Protein AF-W5WAX1-F1 (afdb_monomer)

Nearest PDB structures (foldseek):
  8s55-assembly1_W  TM=4.315E-01  e=1.809E-01  Homo sapiens
  5gpy-assembly1_A  TM=3.028E-01  e=6.903E-02  Homo sapiens
  7o75-assembly1_W  TM=3.093E-01  e=4.643E-02  Saccharomyces cerevisiae S288C
  7o4l-assembly1_W  TM=3.059E-01  e=9.697E-02  Saccharomyces cerevisiae S288C
  7nw0-assembly1_W  TM=2.934E-01  e=2.541E-01  Homo sapiens

Solvent-accessible surface area (backbone atoms only — not comparable to full-atom values): 14280 Å² total; per-residue (Å²): 131,55,71,33,52,50,58,41,71,70,44,55,72,66,49,47,48,50,48,43,26,49,50,54,47,44,52,54,50,52,49,51,55,51,50,49,45,48,40,35,57,84,85,41,77,62,80,76,56,62,87,77,68,47,62,38,66,54,47,63,47,91,83,39,94,68,74,81,28,68,35,44,49,48,30,45,75,69,69,67,65,52,97,62,54,66,59,49,53,48,57,37,34,78,69,53,26,32,48,77,45,83,47,77,44,74,32,73,96,70,38,82,32,52,26,38,32,36,29,72,31,76,58,25,51,47,18,38,29,72,84,50,65,72,84,66,80,61,60,93,89,58,62,51,70,71,59,42,46,55,52,25,50,26,60,55,32,52,93,77,26,29,47,57,87,75,66,65,48,77,50,65,52,66,60,37,16,70,92,62,61,38,26,33,44,82,44,79,45,82,41,73,56,62,92,66,83,56,50,67,61,23,57,75,69,75,42,83,71,70,96,73,49,78,41,81,43,55,20,36,36,70,30,73,59,26,51,47,52,45,70,78,38,45,71,61,44,46,73,64,43,68,87,58,73,63,72,132

Foldseek 3Di:
DDLLQVLQVPDDPLLLQLLLQLLVLQVVQVVVLVLVCQADCPVDVDSPPSVVRQWFWCDWPPQAPDDPDSSNVSCVVVVNDDPCPVVSLVVCVVSVQKDKDWDWDAGPPRDIIITIIMGGDPSSNSNNCVVVPPQDDAPPPDDDPVLVLLLQVQQVVPPVAAFPVPSGHDRSCCPCPPVHNNQKDKDKDWDWDDPPPCVVVCVVVVHDDPPTDIDITIGIHTDPSNVVSCVVCVVVCCVRPVVRDHDD

Sequence (248 aa):
MSKAERDWNGLNLRQQVYLRAIYRAEMVHERRELDRAHTDRRMFPQHRPRDEWAWLVFAMSAQADYHQAMIHNEVKAAGELDQGAGSTLKALADRGLIEVEGGHGRGRRGTVVEQILVKLTTAGRAAARVDNPARVKPPKGLLSEWLWEKLAAIAVAEPDGLDVDKAGGWTWPHHLGPERKGLIEVRTHVEQAPPGHWLWKAIEEGRMPPESVMFKRRRWHLTAAGREHIVQHLNTYRAIFPDVIVSE

Secondary structure (DSSP, 8-state):
--HHHHHHHTS-HHHHHHHHHHHHHHHHHHHHHHHHHHH-TTT--SPPPHHHH--EEEEE-TT--S---HHHHHHHHTT---TTHHHHHHHHHHTTSEEEEEEEEE-GGG-EEEEEEEEE-HHHHHHHTTTSPPPPPPPTTSPPHHHHHHHHHHHHTTTT-EETTTS--SSTHHHHSTTTT--EEEEEEEEEPPTTTTHHHHHHTTPPPPS--EEEEEEEEE-HHHHHHHHHHHHHHHHH-TTS----

Structure (mmCIF, N/CA/C/O backbone):
data_AF-W5WAX1-F1
#
_entry.id   AF-W5WAX1-F1
#
loop_
_atom_site.group_PDB
_atom_site.id
_atom_site.type_symbol
_atom_site.label_atom_id
_atom_site.label_alt_id
_atom_site.label_comp_id
_atom_site.label_asym_id
_atom_site.label_entity_id
_atom_site.label_seq_id
_atom_site.pdbx_PDB_ins_code
_atom_site.Cartn_x
_atom_site.Cartn_y
_atom_site.Cartn_z
_atom_site.occupancy
_atom_site.B_iso_or_equiv
_atom_site.auth_seq_id
_atom_site.auth_comp_id
_atom_site.auth_asym_id
_atom_site.auth_atom_id
_atom_site.pdbx_PDB_model_num
ATOM 1 N N . MET A 1 1 ? -19.806 -16.671 13.185 1.00 77.44 1 MET A N 1
ATOM 2 C CA . MET A 1 1 ? -19.399 -15.257 13.087 1.00 77.44 1 MET A CA 1
ATOM 3 C C . MET A 1 1 ? -18.161 -15.031 13.949 1.00 77.44 1 MET A C 1
ATOM 5 O O . MET A 1 1 ? -18.207 -15.279 15.153 1.00 77.44 1 MET A O 1
ATOM 9 N N . SER A 1 2 ? -17.038 -14.667 13.337 1.00 92.12 2 SER A N 1
ATOM 10 C CA . SER A 1 2 ? -15.755 -14.404 13.996 1.00 92.12 2 SER A CA 1
ATOM 11 C C . SER A 1 2 ? -15.824 -13.168 14.908 1.00 92.12 2 SER A C 1
ATOM 13 O O . SER A 1 2 ? -16.798 -12.414 14.897 1.00 92.12 2 SER A O 1
ATOM 15 N N . LYS A 1 3 ? -14.795 -12.947 15.741 1.00 92.44 3 LYS A N 1
ATOM 16 C CA . LYS A 1 3 ? -14.687 -11.703 16.526 1.00 92.44 3 LYS A CA 1
ATOM 17 C C . LYS A 1 3 ? -14.621 -10.476 15.606 1.00 92.44 3 LYS A C 1
ATOM 19 O O . LYS A 1 3 ? -15.356 -9.531 15.832 1.00 92.44 3 LYS A O 1
ATOM 24 N N . ALA A 1 4 ? -13.821 -10.544 14.543 1.00 92.19 4 ALA A N 1
ATOM 25 C CA . ALA A 1 4 ? -13.680 -9.460 13.573 1.00 92.19 4 ALA A CA 1
ATOM 26 C C . ALA A 1 4 ? -15.007 -9.100 12.886 1.00 92.19 4 ALA A C 1
ATOM 28 O O . ALA A 1 4 ? -15.331 -7.925 12.763 1.00 92.19 4 ALA A O 1
ATOM 29 N N . GLU A 1 5 ? -15.801 -10.102 12.498 1.00 92.62 5 GLU A N 1
ATOM 30 C CA . GLU A 1 5 ? -17.133 -9.887 11.911 1.00 92.62 5 GLU A CA 1
ATOM 31 C C . GLU A 1 5 ? -18.104 -9.254 12.913 1.00 92.62 5 GLU A C 1
ATOM 33 O O . GLU A 1 5 ? -18.876 -8.379 12.542 1.00 92.62 5 GLU A O 1
ATOM 38 N N . ARG A 1 6 ? -18.053 -9.653 14.193 1.00 95.38 6 ARG A N 1
ATOM 39 C CA . ARG A 1 6 ? -18.839 -9.006 15.259 1.00 95.38 6 ARG A CA 1
ATOM 40 C C . ARG A 1 6 ? -18.428 -7.555 15.472 1.00 95.38 6 ARG A C 1
ATOM 42 O O . ARG A 1 6 ? -19.301 -6.696 15.541 1.00 95.38 6 ARG A O 1
ATOM 49 N N . ASP A 1 7 ? -17.125 -7.301 15.554 1.00 95.38 7 ASP A N 1
ATOM 50 C CA . ASP A 1 7 ? -16.581 -5.961 15.750 1.00 95.38 7 ASP A CA 1
ATOM 51 C C . ASP A 1 7 ? -16.976 -5.048 14.581 1.00 95.38 7 ASP A C 1
ATOM 53 O O . ASP A 1 7 ? -17.444 -3.944 14.830 1.00 95.38 7 ASP A O 1
ATOM 57 N N . TRP A 1 8 ? -16.880 -5.522 13.331 1.00 95.81 8 TRP A N 1
ATOM 58 C CA . TRP A 1 8 ? -17.288 -4.781 12.129 1.00 95.81 8 TRP A CA 1
ATOM 59 C C . TRP A 1 8 ? -18.802 -4.541 12.049 1.00 95.81 8 TRP A C 1
ATOM 61 O O . TRP A 1 8 ? -19.245 -3.405 11.874 1.00 95.81 8 TRP A O 1
ATOM 71 N N . ASN A 1 9 ? -19.610 -5.591 12.225 1.00 94.62 9 ASN A N 1
ATOM 72 C CA . ASN A 1 9 ? -21.071 -5.497 12.138 1.00 94.62 9 ASN A CA 1
ATOM 73 C C . ASN A 1 9 ? -21.680 -4.674 13.288 1.00 94.62 9 ASN A C 1
ATOM 75 O O . ASN A 1 9 ? -22.798 -4.183 13.162 1.00 94.62 9 ASN A O 1
ATOM 79 N N . GLY A 1 10 ? -20.959 -4.514 14.404 1.00 94.75 10 GLY A N 1
ATOM 80 C CA . GLY A 1 10 ? -21.348 -3.660 15.529 1.00 94.75 10 GLY A CA 1
ATOM 81 C C . GLY A 1 10 ? -21.031 -2.169 15.345 1.00 94.75 10 GLY A C 1
ATOM 82 O O . GLY A 1 10 ? -21.337 -1.370 16.237 1.00 94.75 10 GLY A O 1
ATOM 83 N N . LEU A 1 11 ? -20.397 -1.783 14.233 1.00 96.12 11 LEU A N 1
ATOM 84 C CA . LEU A 1 11 ? -20.142 -0.388 13.877 1.00 96.12 11 LEU A CA 1
ATOM 85 C C . LEU A 1 11 ? -21.318 0.197 13.097 1.00 96.12 11 LEU A C 1
ATOM 87 O O . LEU A 1 11 ? -21.888 -0.461 12.230 1.00 96.12 11 LEU A O 1
ATOM 91 N N . ASN A 1 12 ? -21.634 1.467 13.352 1.00 94.06 12 ASN A N 1
ATOM 92 C CA . ASN A 1 12 ? -22.519 2.214 12.457 1.00 94.06 12 ASN A CA 1
ATOM 93 C C . ASN A 1 12 ? -21.790 2.597 11.153 1.00 94.06 12 ASN A C 1
ATOM 95 O O . ASN A 1 12 ? -20.563 2.515 11.070 1.00 94.06 12 ASN A O 1
ATOM 99 N N . LEU A 1 13 ? -22.538 3.056 10.144 1.00 91.06 13 LEU A N 1
ATOM 100 C CA . LEU A 1 13 ? -21.984 3.399 8.828 1.00 91.06 13 LEU A CA 1
ATOM 101 C C . LEU A 1 13 ? -20.809 4.387 8.923 1.00 91.06 13 LEU A C 1
ATOM 103 O O . LEU A 1 13 ? -19.756 4.164 8.330 1.00 91.06 13 LEU A O 1
ATOM 107 N N . ARG A 1 14 ? -20.952 5.435 9.738 1.00 90.75 14 ARG A N 1
ATOM 108 C CA . ARG A 1 14 ? -19.911 6.449 9.943 1.00 90.75 14 ARG A CA 1
ATOM 109 C C . ARG A 1 14 ? -18.627 5.857 10.534 1.00 90.75 14 ARG A C 1
ATOM 111 O O . ARG A 1 14 ? -17.531 6.131 10.054 1.00 90.75 14 ARG A O 1
ATOM 118 N N . GLN A 1 15 ? -18.747 5.003 11.545 1.00 94.06 15 GLN A N 1
ATOM 119 C CA . GLN A 1 15 ? -17.620 4.290 12.153 1.00 94.06 15 GLN A CA 1
ATOM 120 C C . GLN A 1 15 ? -16.944 3.335 11.160 1.00 94.06 15 GLN A C 1
ATOM 122 O O . GLN A 1 15 ? -15.715 3.272 11.130 1.00 94.06 15 GLN A O 1
ATOM 127 N N . GLN A 1 16 ? -17.722 2.638 10.325 1.00 94.31 16 GLN A N 1
ATOM 128 C CA . GLN A 1 16 ? -17.195 1.785 9.255 1.00 94.31 16 GLN A CA 1
ATOM 129 C C . GLN A 1 16 ? -16.405 2.601 8.226 1.00 94.31 16 GLN A C 1
ATOM 131 O O . GLN A 1 16 ? -15.294 2.211 7.868 1.00 94.31 16 GLN A O 1
ATOM 136 N N . VAL A 1 17 ? -16.929 3.757 7.801 1.00 91.06 17 VAL A N 1
ATOM 137 C CA . VAL A 1 17 ? -16.251 4.680 6.874 1.00 91.06 17 VAL A CA 1
ATOM 138 C C . VAL A 1 17 ? -14.910 5.142 7.444 1.00 91.06 17 VAL A C 1
ATOM 140 O O . VAL A 1 17 ? -13.893 5.049 6.759 1.00 91.06 17 VAL A O 1
ATOM 143 N N . TYR A 1 18 ? -14.874 5.574 8.707 1.00 92.31 18 TYR A N 1
ATOM 144 C CA . TYR A 1 18 ? -13.632 6.012 9.352 1.00 92.31 18 TYR A CA 1
ATOM 145 C C . TYR A 1 18 ? -12.621 4.869 9.479 1.00 92.31 18 TYR A C 1
ATOM 147 O O . TYR A 1 18 ? -11.458 5.034 9.115 1.00 92.31 18 TYR A O 1
ATOM 155 N N . LEU A 1 19 ? -13.050 3.698 9.961 1.00 94.12 19 LEU A N 1
ATOM 156 C CA . LEU A 1 19 ? -12.156 2.553 10.136 1.00 94.12 19 LEU A CA 1
ATOM 157 C C . LEU A 1 19 ? -11.579 2.079 8.791 1.00 94.12 19 LEU A C 1
ATOM 159 O O . LEU A 1 19 ? -10.385 1.786 8.702 1.00 94.12 19 LEU A O 1
ATOM 163 N N . ARG A 1 20 ? -12.402 2.070 7.734 1.00 91.94 20 ARG A N 1
ATOM 164 C CA . ARG A 1 20 ? -11.992 1.772 6.355 1.00 91.94 20 ARG A CA 1
ATOM 165 C C . ARG A 1 20 ? -10.963 2.778 5.842 1.00 91.94 20 ARG A C 1
ATOM 167 O O . ARG A 1 20 ? -9.930 2.360 5.321 1.00 91.94 20 ARG A O 1
ATOM 174 N N . ALA A 1 21 ? -11.216 4.073 6.025 1.00 89.69 21 ALA A N 1
ATOM 175 C CA . ALA A 1 21 ? -10.318 5.133 5.575 1.00 89.69 21 ALA A CA 1
ATOM 176 C C . ALA A 1 21 ? -8.953 5.070 6.279 1.00 89.69 21 ALA A C 1
ATOM 178 O O . ALA A 1 21 ? -7.909 5.171 5.633 1.00 89.69 21 ALA A O 1
ATOM 179 N N . ILE A 1 22 ? -8.939 4.823 7.594 1.00 91.56 22 ILE A N 1
ATOM 180 C CA . ILE A 1 22 ? -7.696 4.630 8.356 1.00 91.56 22 ILE A CA 1
ATOM 181 C C . ILE A 1 22 ? -6.953 3.382 7.858 1.00 91.56 22 ILE A C 1
ATOM 183 O O . ILE A 1 22 ? -5.742 3.436 7.649 1.00 91.56 22 ILE A O 1
ATOM 187 N N . TYR A 1 23 ? -7.657 2.270 7.618 1.00 91.81 23 TYR A N 1
ATOM 188 C CA . TYR A 1 23 ? -7.049 1.037 7.108 1.00 91.81 23 TYR A CA 1
ATOM 189 C C . TYR A 1 23 ? -6.402 1.218 5.741 1.00 91.81 23 TYR A C 1
ATOM 191 O O . TYR A 1 23 ? -5.239 0.858 5.565 1.00 91.81 23 TYR A O 1
ATOM 199 N N . ARG A 1 24 ? -7.107 1.825 4.786 1.00 86.44 24 ARG A N 1
ATOM 200 C CA . ARG A 1 24 ? -6.555 2.117 3.456 1.00 86.44 24 ARG A CA 1
ATOM 201 C C . ARG A 1 24 ? -5.340 3.024 3.546 1.00 86.44 24 ARG A C 1
ATOM 203 O O . ARG A 1 24 ? -4.320 2.748 2.913 1.00 86.44 24 ARG A O 1
ATOM 210 N N . ALA A 1 25 ? -5.415 4.044 4.396 1.00 87.38 25 ALA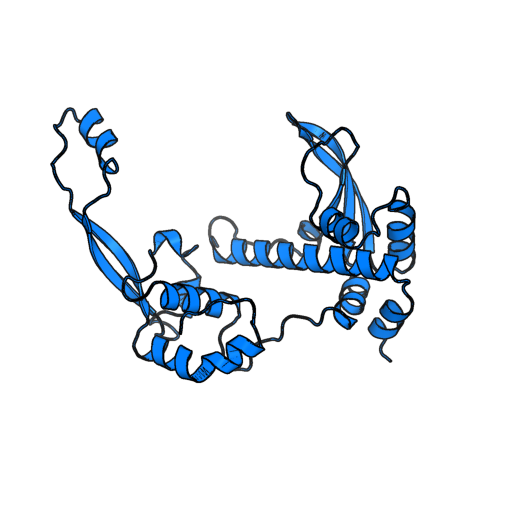 A N 1
ATOM 211 C CA . ALA A 1 25 ? -4.300 4.943 4.601 1.00 87.38 25 ALA A CA 1
ATOM 212 C C . ALA A 1 25 ? -3.064 4.239 5.175 1.00 87.38 25 ALA A C 1
ATOM 214 O O . ALA A 1 25 ? -1.943 4.471 4.713 1.00 87.38 25 ALA A O 1
ATOM 215 N N . GLU A 1 26 ? -3.270 3.325 6.121 1.00 89.19 26 GLU A N 1
ATOM 216 C CA . GLU A 1 26 ? -2.201 2.506 6.681 1.00 89.19 26 GLU A CA 1
ATOM 217 C C . GLU A 1 26 ? -1.586 1.566 5.637 1.00 89.19 26 GLU A C 1
ATOM 219 O O . GLU A 1 26 ? -0.365 1.443 5.593 1.00 89.19 26 GLU A O 1
ATOM 224 N N . MET A 1 27 ? -2.389 0.951 4.763 1.00 84.69 27 MET A N 1
ATOM 225 C CA . MET A 1 27 ? -1.888 0.075 3.691 1.00 84.69 27 MET A CA 1
ATOM 226 C C . MET A 1 27 ? -1.010 0.824 2.682 1.00 84.69 27 MET A C 1
ATOM 228 O O . MET A 1 27 ? 0.014 0.299 2.242 1.00 84.69 27 MET A O 1
ATOM 232 N N . VAL A 1 28 ? -1.346 2.074 2.351 1.00 82.75 28 VAL A N 1
ATOM 233 C CA . VAL A 1 28 ? -0.491 2.926 1.504 1.00 82.75 28 VAL A CA 1
ATOM 234 C C . VAL A 1 28 ? 0.832 3.250 2.203 1.00 82.75 28 VAL A C 1
ATOM 236 O O . VAL A 1 28 ? 1.886 3.229 1.566 1.00 82.75 28 VAL A O 1
ATOM 239 N N . HIS A 1 29 ? 0.805 3.541 3.507 1.00 82.88 29 HIS A N 1
ATOM 240 C CA . HIS A 1 29 ? 2.024 3.759 4.292 1.00 82.88 29 HIS A CA 1
ATOM 241 C C . HIS A 1 29 ? 2.880 2.491 4.383 1.00 82.88 29 HIS A C 1
ATOM 243 O O . HIS A 1 29 ? 4.082 2.560 4.136 1.00 82.88 29 HIS A O 1
ATOM 249 N N . GLU A 1 30 ? 2.266 1.336 4.646 1.00 84.19 30 GLU A N 1
ATOM 250 C CA . GLU A 1 30 ? 2.934 0.032 4.664 1.00 84.19 30 GLU A CA 1
ATOM 251 C C . GLU A 1 30 ? 3.629 -0.239 3.326 1.00 84.19 30 GLU A C 1
ATOM 253 O O . GLU A 1 30 ? 4.806 -0.602 3.303 1.00 84.19 30 GLU A O 1
ATOM 258 N N . ARG A 1 31 ? 2.952 0.034 2.200 1.00 77.06 31 ARG A N 1
ATOM 259 C CA . ARG A 1 31 ? 3.547 -0.111 0.866 1.00 77.06 31 ARG A CA 1
ATOM 260 C C . ARG A 1 31 ? 4.756 0.801 0.669 1.00 77.06 31 ARG A C 1
ATOM 262 O O . ARG A 1 31 ? 5.787 0.329 0.205 1.00 77.06 31 ARG A O 1
ATOM 269 N N . ARG A 1 32 ? 4.671 2.069 1.079 1.00 77.94 32 ARG A N 1
ATOM 270 C CA . ARG A 1 32 ? 5.800 3.013 0.991 1.00 77.94 32 ARG A CA 1
ATOM 271 C C . ARG A 1 32 ? 6.992 2.580 1.840 1.00 77.94 32 ARG A C 1
ATOM 273 O O . ARG A 1 32 ? 8.128 2.738 1.400 1.00 77.94 32 ARG A O 1
ATOM 280 N N . GLU A 1 33 ? 6.762 2.051 3.039 1.00 78.06 33 GLU A N 1
ATOM 281 C CA . GLU A 1 33 ? 7.846 1.550 3.891 1.00 78.06 33 GLU A CA 1
ATOM 282 C C . GLU A 1 33 ? 8.489 0.284 3.301 1.00 78.06 33 GLU A C 1
ATOM 284 O O . GLU A 1 33 ? 9.714 0.154 3.338 1.00 78.06 33 GLU A O 1
ATOM 289 N N . LEU A 1 34 ? 7.701 -0.607 2.685 1.00 74.19 34 LEU A N 1
ATOM 290 C CA . LEU A 1 34 ? 8.231 -1.741 1.917 1.00 74.19 34 LEU A CA 1
ATOM 291 C C . LEU A 1 34 ? 9.055 -1.261 0.713 1.00 74.19 34 LEU A C 1
ATOM 293 O O . LEU A 1 34 ? 10.195 -1.691 0.542 1.00 74.19 34 LEU A O 1
ATOM 297 N N . ASP A 1 35 ? 8.536 -0.320 -0.077 1.00 71.44 35 ASP A N 1
ATOM 298 C CA . ASP A 1 35 ? 9.234 0.231 -1.244 1.00 71.44 35 ASP A CA 1
ATOM 299 C C . ASP A 1 35 ? 10.557 0.914 -0.850 1.00 71.44 35 ASP A C 1
ATOM 301 O O . ASP A 1 35 ? 11.576 0.737 -1.527 1.00 71.44 35 ASP A O 1
ATOM 305 N N . ARG A 1 36 ? 10.584 1.645 0.274 1.00 70.81 36 ARG A N 1
ATOM 306 C CA . ARG A 1 36 ? 11.809 2.246 0.835 1.00 70.81 36 ARG A CA 1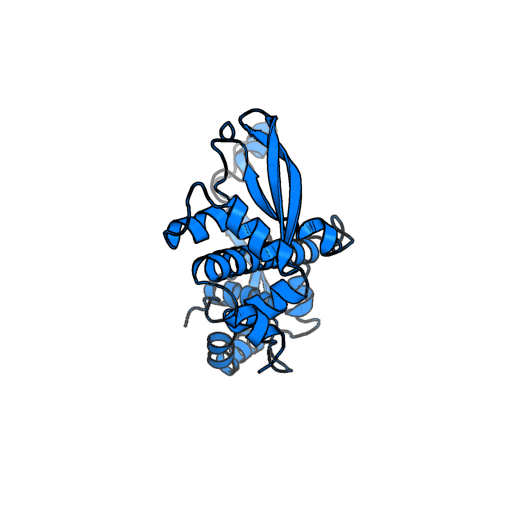
ATOM 307 C C . ARG A 1 36 ? 12.848 1.190 1.187 1.00 70.81 36 ARG A C 1
ATOM 309 O O . ARG A 1 36 ? 13.994 1.303 0.751 1.00 70.81 36 ARG A O 1
ATOM 316 N N . ALA A 1 37 ? 12.441 0.150 1.910 1.00 67.62 37 ALA A N 1
ATOM 317 C CA . ALA A 1 37 ? 13.330 -0.948 2.282 1.00 67.62 37 ALA A CA 1
ATOM 318 C C . ALA A 1 37 ? 13.884 -1.698 1.058 1.00 67.62 37 ALA A C 1
ATOM 320 O O . ALA A 1 37 ? 15.003 -2.214 1.089 1.00 67.62 37 ALA A O 1
ATOM 321 N N . HIS A 1 38 ? 13.126 -1.743 -0.039 1.00 66.38 38 HIS A N 1
ATOM 322 C CA . HIS A 1 38 ? 13.560 -2.361 -1.287 1.00 66.38 38 HIS A CA 1
ATOM 323 C C . HIS A 1 38 ? 14.435 -1.455 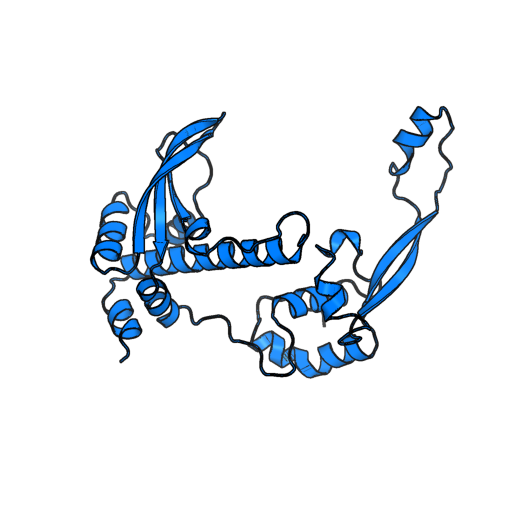-2.168 1.00 66.38 38 HIS A C 1
ATOM 325 O O . HIS A 1 38 ? 15.235 -1.975 -2.950 1.00 66.38 38 HIS A O 1
ATOM 331 N N . THR A 1 39 ? 14.315 -0.130 -2.064 1.00 63.25 39 THR A N 1
ATOM 332 C CA . THR A 1 39 ? 15.033 0.812 -2.941 1.00 63.25 39 THR A CA 1
ATOM 333 C C . THR A 1 39 ? 16.487 1.010 -2.515 1.00 63.25 39 THR A C 1
ATOM 335 O O . THR A 1 39 ? 17.360 1.030 -3.383 1.00 63.25 39 THR A O 1
ATOM 338 N N . ASP A 1 40 ? 16.770 1.091 -1.210 1.00 58.31 40 ASP A N 1
ATOM 339 C CA . ASP A 1 40 ? 18.136 1.295 -0.717 1.00 58.31 40 ASP A CA 1
ATOM 340 C C . ASP A 1 40 ? 18.383 0.627 0.647 1.00 58.31 40 ASP A C 1
ATOM 342 O O . ASP A 1 40 ? 18.253 1.228 1.715 1.00 58.31 40 ASP A O 1
ATOM 346 N N . ARG A 1 41 ? 18.805 -0.642 0.597 1.00 55.81 41 ARG A N 1
ATOM 347 C CA . ARG A 1 41 ? 19.224 -1.419 1.776 1.00 55.81 41 ARG A CA 1
ATOM 348 C C . ARG A 1 41 ? 20.476 -0.868 2.472 1.00 55.81 41 ARG A C 1
ATOM 350 O O . ARG A 1 41 ? 20.747 -1.283 3.596 1.00 55.81 41 ARG A O 1
ATOM 357 N N . ARG A 1 42 ? 21.262 -0.001 1.817 1.00 53.44 42 ARG A N 1
ATOM 358 C CA . ARG A 1 42 ? 22.489 0.587 2.383 1.00 53.44 42 ARG A CA 1
ATOM 359 C C . ARG A 1 42 ? 22.201 1.892 3.129 1.00 53.44 42 ARG A C 1
ATOM 361 O O . ARG A 1 42 ? 22.807 2.095 4.176 1.00 53.44 42 ARG A O 1
ATOM 368 N N . MET A 1 43 ? 21.275 2.732 2.652 1.00 52.59 43 MET A N 1
ATOM 369 C CA . MET A 1 43 ? 20.820 3.929 3.387 1.00 52.59 43 MET A CA 1
ATOM 370 C C . MET A 1 43 ? 19.765 3.630 4.459 1.00 52.59 43 MET A C 1
ATOM 372 O O . MET A 1 43 ? 19.736 4.316 5.479 1.00 52.59 43 MET A O 1
ATOM 376 N N . PHE A 1 44 ? 18.920 2.611 4.268 1.00 54.97 44 PHE A N 1
ATOM 377 C CA . PHE A 1 44 ? 17.844 2.259 5.204 1.00 54.97 44 PHE A CA 1
ATOM 378 C C . PHE A 1 44 ? 17.966 0.793 5.644 1.00 54.97 44 PHE A C 1
ATOM 380 O O . PHE A 1 44 ? 17.176 -0.056 5.226 1.00 54.97 44 PHE A O 1
ATOM 387 N N . PRO A 1 45 ? 18.970 0.460 6.477 1.00 51.19 45 PRO A N 1
ATOM 388 C CA . PRO A 1 45 ? 19.311 -0.926 6.798 1.00 51.19 45 PRO A CA 1
ATOM 389 C C . PRO A 1 45 ? 18.245 -1.670 7.615 1.00 51.19 45 PRO A C 1
ATOM 391 O O . PRO A 1 45 ? 18.353 -2.886 7.774 1.00 51.19 45 PRO A O 1
ATOM 394 N N . GLN A 1 46 ? 17.218 -0.987 8.133 1.00 58.66 46 GLN A N 1
ATOM 395 C CA . GLN A 1 46 ? 16.204 -1.599 8.988 1.00 58.66 46 GLN A CA 1
ATOM 396 C C . GLN A 1 46 ? 14.795 -1.167 8.578 1.00 58.66 46 GLN A C 1
ATOM 398 O O . GLN A 1 46 ? 14.499 0.022 8.462 1.00 58.66 46 GLN A O 1
ATOM 403 N N . HIS A 1 47 ? 13.915 -2.156 8.392 1.00 64.25 47 HIS A N 1
ATOM 404 C CA . HIS A 1 47 ? 12.478 -1.918 8.406 1.00 64.25 47 HIS A CA 1
ATOM 405 C C . HIS A 1 47 ? 12.131 -1.317 9.764 1.00 64.25 47 HIS A C 1
ATOM 407 O O . HIS A 1 47 ? 12.321 -1.980 10.786 1.00 64.25 47 HIS A O 1
ATOM 413 N N . ARG A 1 48 ? 11.627 -0.081 9.782 1.00 72.81 48 ARG A N 1
ATOM 414 C CA . ARG A 1 48 ? 11.107 0.484 11.024 1.00 72.81 48 ARG A CA 1
ATOM 415 C C . ARG A 1 48 ? 9.983 -0.418 11.541 1.00 72.81 48 ARG A C 1
ATOM 417 O O . ARG A 1 48 ? 9.121 -0.817 10.742 1.00 72.81 48 ARG A O 1
ATOM 424 N N . PRO A 1 49 ? 9.983 -0.771 12.838 1.00 80.94 49 PRO A N 1
ATOM 425 C CA . PRO A 1 49 ? 8.864 -1.450 13.463 1.00 80.94 49 PRO A CA 1
ATOM 426 C C . PRO A 1 49 ? 7.553 -0.749 13.126 1.00 80.94 49 PRO A C 1
ATOM 428 O O . PRO A 1 49 ? 7.479 0.477 13.066 1.00 80.94 49 PRO A O 1
ATOM 431 N N . ARG A 1 50 ? 6.504 -1.542 12.910 1.00 83.56 50 ARG A N 1
ATOM 432 C CA . ARG A 1 50 ? 5.178 -1.034 12.550 1.00 83.56 50 ARG A CA 1
ATOM 433 C C . ARG A 1 50 ? 4.703 0.075 13.487 1.00 83.56 50 ARG A C 1
ATOM 435 O O . ARG A 1 50 ? 4.168 1.078 13.025 1.00 83.56 50 ARG A O 1
ATOM 442 N N . ASP A 1 51 ? 4.941 -0.092 14.780 1.00 85.75 51 ASP A N 1
ATOM 443 C CA . ASP A 1 51 ? 4.504 0.857 15.801 1.00 85.75 51 ASP A CA 1
ATOM 444 C C . ASP A 1 51 ? 5.141 2.248 15.665 1.00 85.75 51 ASP A C 1
ATOM 446 O O . ASP A 1 51 ? 4.586 3.212 16.183 1.00 85.75 51 ASP A O 1
ATOM 450 N N . GLU A 1 52 ? 6.238 2.380 14.914 1.00 83.25 52 GLU A N 1
ATOM 451 C CA . GLU A 1 52 ? 6.875 3.669 14.636 1.00 83.25 52 GLU A CA 1
ATOM 452 C C . GLU A 1 52 ? 6.265 4.406 13.434 1.00 83.25 52 GLU A C 1
ATOM 454 O O . GLU A 1 52 ? 6.252 5.635 13.415 1.00 83.25 52 GLU A O 1
ATOM 459 N N . TRP A 1 53 ? 5.772 3.696 12.412 1.00 84.38 53 TRP A N 1
ATOM 460 C CA . TRP A 1 53 ? 5.286 4.318 11.167 1.00 84.38 53 TRP A CA 1
ATOM 461 C C . TRP A 1 53 ? 3.770 4.249 10.966 1.00 84.38 53 TRP A C 1
ATOM 463 O O . TRP A 1 53 ? 3.252 4.933 10.082 1.00 84.38 53 TRP A O 1
ATOM 473 N N . ALA A 1 54 ? 3.054 3.448 11.760 1.00 87.94 54 ALA A N 1
ATOM 474 C CA . ALA A 1 54 ? 1.605 3.268 11.645 1.00 87.94 54 ALA A CA 1
ATOM 475 C C . ALA A 1 54 ? 0.774 4.395 12.281 1.00 87.94 54 ALA A C 1
ATOM 477 O O . ALA A 1 54 ? -0.451 4.368 12.186 1.00 87.94 54 ALA A O 1
ATOM 478 N N . TRP A 1 55 ? 1.413 5.380 12.916 1.00 90.94 55 TRP A N 1
ATOM 479 C CA . TRP A 1 55 ? 0.741 6.600 13.354 1.00 90.94 55 TRP A CA 1
ATOM 480 C C . TRP A 1 55 ? 0.466 7.508 12.155 1.00 90.94 55 TRP A C 1
ATOM 482 O O . TRP A 1 55 ? 1.381 8.018 11.507 1.00 90.94 55 TRP A O 1
ATOM 492 N N . LEU A 1 56 ? -0.815 7.703 11.855 1.00 89.00 56 LEU A N 1
ATOM 493 C CA . LEU A 1 56 ? -1.299 8.485 10.725 1.00 89.00 56 LEU A CA 1
ATOM 494 C C . LEU A 1 56 ? -1.900 9.797 11.214 1.00 89.00 56 LEU A C 1
ATOM 496 O O . LEU A 1 56 ? -2.663 9.818 12.176 1.00 89.00 56 LEU A O 1
ATOM 500 N N . VAL A 1 57 ? -1.607 10.889 10.513 1.00 87.19 57 VAL A N 1
ATOM 501 C CA . VAL A 1 57 ? -2.247 12.181 10.779 1.00 87.19 57 VAL A CA 1
ATOM 502 C C . VAL A 1 57 ? -3.709 12.106 10.347 1.00 87.19 57 VAL A C 1
ATOM 504 O O . VAL A 1 57 ? -4.004 11.866 9.176 1.00 87.19 57 VAL A O 1
ATOM 507 N N . PHE A 1 58 ? -4.621 12.317 11.292 1.00 83.50 58 PHE A N 1
ATOM 508 C CA . PHE A 1 58 ? -6.055 12.406 11.035 1.00 83.50 58 PHE A CA 1
ATOM 509 C C . PHE A 1 58 ? -6.489 13.852 10.773 1.00 83.50 58 PHE A C 1
ATOM 511 O O . PHE A 1 58 ? -7.160 14.129 9.780 1.00 83.50 58 PHE A O 1
ATOM 518 N N . ALA A 1 59 ? -6.090 14.771 11.654 1.00 78.88 59 ALA A N 1
ATOM 519 C CA . ALA A 1 59 ? -6.420 16.191 11.572 1.00 78.88 59 ALA A CA 1
ATOM 520 C C . ALA A 1 59 ? -5.262 17.049 12.091 1.00 78.88 59 ALA A C 1
ATOM 522 O O . ALA A 1 59 ? -4.467 16.592 12.910 1.00 78.88 59 ALA A O 1
ATOM 523 N N . MET A 1 60 ? -5.197 18.297 11.632 1.00 74.88 60 MET A N 1
ATOM 524 C CA . MET A 1 60 ? -4.277 19.333 12.112 1.00 74.88 60 MET A CA 1
ATOM 525 C C . MET A 1 60 ? -5.095 20.572 12.496 1.00 74.88 60 MET A C 1
ATOM 527 O O . MET A 1 60 ? -6.203 20.745 11.980 1.00 74.88 60 MET A O 1
ATOM 531 N N . SER A 1 61 ? -4.589 21.421 13.396 1.00 66.38 61 SER A N 1
ATOM 532 C CA . SER A 1 61 ? -5.299 22.655 13.767 1.00 66.38 61 SER A CA 1
ATOM 533 C C . SER A 1 61 ? -5.570 23.541 12.538 1.00 66.38 61 SER A C 1
ATOM 535 O O . SER A 1 61 ? -4.813 23.539 11.563 1.00 66.38 61 SER A O 1
ATOM 537 N N . ALA A 1 62 ? -6.655 24.322 12.596 1.00 55.81 62 ALA A N 1
ATOM 538 C CA . ALA A 1 62 ? -7.201 25.110 11.485 1.00 55.81 62 ALA A CA 1
ATOM 539 C C . ALA A 1 62 ? -6.234 26.140 10.855 1.00 55.81 62 ALA A C 1
ATOM 541 O O . ALA A 1 62 ? -6.555 26.723 9.826 1.00 55.81 62 ALA A O 1
ATOM 542 N N . GLN A 1 63 ? -5.051 26.371 11.434 1.00 48.16 63 GLN A N 1
ATOM 543 C CA . GLN A 1 63 ? -4.010 27.222 10.843 1.00 48.16 63 GLN A CA 1
ATOM 544 C C . GLN A 1 63 ? -3.131 26.495 9.804 1.00 48.16 63 GLN A C 1
ATOM 546 O O . GLN A 1 63 ? -2.269 27.119 9.179 1.00 48.16 63 GLN A O 1
ATOM 551 N N . ALA A 1 64 ? -3.326 25.189 9.602 1.00 50.09 64 ALA A N 1
ATOM 552 C CA . ALA A 1 64 ? -2.621 24.395 8.605 1.00 50.09 64 ALA A CA 1
ATOM 553 C C . ALA A 1 64 ? -3.490 24.184 7.350 1.00 50.09 64 ALA A C 1
ATOM 555 O O . ALA A 1 64 ? -4.094 23.135 7.163 1.00 50.09 64 ALA A O 1
ATOM 556 N N . ASP A 1 65 ? -3.496 25.161 6.440 1.00 46.34 65 ASP A N 1
ATOM 557 C CA . ASP A 1 65 ? -4.108 25.075 5.095 1.00 46.34 65 ASP A CA 1
ATOM 558 C C . ASP A 1 65 ? -3.469 24.012 4.164 1.00 46.34 65 ASP A C 1
ATOM 560 O O . ASP A 1 65 ? -3.611 24.073 2.943 1.00 46.34 65 ASP A O 1
ATOM 564 N N . TYR A 1 66 ? -2.720 23.036 4.683 1.00 45.19 66 TYR A N 1
ATOM 565 C CA . TYR A 1 66 ? -1.968 22.095 3.859 1.00 45.19 66 TYR A CA 1
ATOM 566 C C . TYR A 1 66 ? -2.080 20.656 4.356 1.00 45.19 66 TYR A C 1
ATOM 568 O O . TYR A 1 66 ? -1.826 20.355 5.516 1.00 45.19 66 TYR A O 1
ATOM 576 N N . HIS A 1 67 ? -2.397 19.784 3.394 1.00 47.72 67 HIS A N 1
ATOM 577 C CA . HIS A 1 67 ? -2.587 18.339 3.501 1.00 47.72 67 HIS A CA 1
ATOM 578 C C . HIS A 1 67 ? -3.866 17.931 4.235 1.00 47.72 67 HIS A C 1
ATOM 580 O O . HIS A 1 67 ? -3.844 17.466 5.370 1.00 47.72 67 HIS A O 1
ATOM 586 N N . GLN A 1 68 ? -4.997 18.001 3.524 1.00 52.66 68 GLN A N 1
ATOM 587 C CA . GLN A 1 68 ? -6.118 17.118 3.843 1.00 52.66 68 GLN A CA 1
ATOM 588 C C . GLN A 1 68 ? -5.578 15.685 3.772 1.00 52.66 68 GLN A C 1
ATOM 590 O O . GLN A 1 68 ? -5.262 15.186 2.688 1.00 52.66 68 GLN A O 1
ATOM 595 N N . ALA A 1 69 ? -5.354 15.078 4.940 1.00 63.97 69 ALA A N 1
ATOM 596 C CA . ALA A 1 69 ? -4.840 13.725 5.047 1.00 63.97 69 ALA A CA 1
ATOM 597 C C . ALA A 1 69 ? -5.731 12.790 4.222 1.00 63.97 69 ALA A C 1
ATOM 599 O O . ALA A 1 69 ? -6.936 13.004 4.115 1.00 63.97 69 ALA A O 1
ATOM 600 N N . MET A 1 70 ? -5.160 11.746 3.628 1.00 69.81 70 MET A N 1
ATOM 601 C CA . MET A 1 70 ? -5.909 10.783 2.809 1.00 69.81 70 MET A CA 1
ATOM 602 C C . MET A 1 70 ? -7.176 10.269 3.518 1.00 69.81 70 MET A C 1
ATOM 604 O O . MET A 1 70 ? -8.227 10.174 2.894 1.00 69.81 70 MET A O 1
ATOM 608 N N . ILE A 1 71 ? -7.104 10.077 4.842 1.00 79.12 71 ILE A N 1
ATOM 609 C CA . ILE A 1 71 ? -8.248 9.728 5.695 1.00 79.12 71 ILE A CA 1
ATOM 610 C C . ILE A 1 71 ? -9.352 10.794 5.617 1.00 79.12 71 ILE A C 1
ATOM 612 O O . ILE A 1 71 ? -10.517 10.471 5.413 1.00 79.12 71 ILE A O 1
ATOM 616 N N . HIS A 1 72 ? -8.991 12.072 5.736 1.00 78.12 72 HIS A N 1
ATOM 617 C CA . HIS A 1 72 ? -9.917 13.199 5.657 1.00 78.12 72 HIS A CA 1
ATOM 618 C C . HIS A 1 72 ? -10.591 13.291 4.281 1.00 78.12 72 HIS A C 1
ATOM 620 O O . HIS A 1 72 ? -11.795 13.523 4.204 1.00 78.12 72 HIS A O 1
ATOM 626 N N . ASN A 1 73 ? -9.843 13.064 3.196 1.00 74.88 73 ASN A N 1
ATOM 627 C CA . ASN A 1 73 ? -10.395 13.056 1.839 1.00 74.88 73 ASN A CA 1
ATOM 628 C C . ASN A 1 73 ? -11.377 11.905 1.619 1.00 74.88 73 ASN A C 1
ATOM 630 O O . ASN A 1 73 ? -12.441 12.128 1.046 1.00 74.88 73 ASN A O 1
ATOM 634 N N . GLU A 1 74 ? -11.058 10.702 2.097 1.00 76.56 74 GLU A N 1
ATOM 635 C CA . GLU A 1 74 ? -11.957 9.550 1.986 1.00 76.56 74 GLU A CA 1
ATOM 636 C C . GLU A 1 74 ? -13.244 9.746 2.795 1.00 76.56 74 GLU A C 1
ATOM 638 O O . GLU A 1 74 ? -14.340 9.527 2.279 1.00 76.56 74 GLU A O 1
ATOM 643 N N . VAL A 1 75 ? -13.133 10.229 4.035 1.00 80.81 75 VAL A N 1
ATOM 644 C CA . VAL A 1 75 ? -14.297 10.517 4.886 1.00 80.81 75 VAL A CA 1
ATOM 645 C C . VAL A 1 75 ? -15.157 11.634 4.283 1.00 80.81 75 VAL A C 1
ATOM 647 O O . VAL A 1 75 ? -16.385 11.536 4.278 1.00 80.81 75 VAL A O 1
ATOM 650 N N . LYS A 1 76 ? -14.529 12.677 3.726 1.00 81.06 76 LYS A N 1
ATOM 651 C CA . LYS A 1 76 ? -15.228 13.767 3.031 1.00 81.06 76 LYS A CA 1
ATOM 652 C C . LYS A 1 76 ? -15.950 13.277 1.781 1.00 81.06 76 LYS A C 1
ATOM 654 O O . LYS A 1 76 ? -17.098 13.652 1.572 1.00 81.06 76 LYS A O 1
ATOM 659 N N . ALA A 1 77 ? -15.301 12.443 0.970 1.00 76.25 77 ALA A N 1
ATOM 660 C CA . ALA A 1 77 ? -15.901 11.864 -0.230 1.00 76.25 77 ALA A CA 1
ATOM 661 C C . ALA A 1 77 ? -17.114 10.979 0.098 1.00 76.25 77 ALA A C 1
ATOM 663 O O . ALA A 1 77 ? -18.053 10.916 -0.690 1.00 76.25 77 ALA A O 1
ATOM 664 N N . ALA A 1 78 ? -17.123 10.346 1.273 1.00 78.00 78 ALA A N 1
ATOM 665 C CA . ALA A 1 78 ? -18.260 9.581 1.775 1.00 78.00 78 ALA A CA 1
ATOM 666 C C . ALA A 1 78 ? -19.396 10.447 2.363 1.00 78.00 78 ALA A C 1
ATOM 668 O O . ALA A 1 78 ? -20.416 9.897 2.760 1.00 78.00 78 ALA A O 1
ATOM 669 N N . GLY A 1 79 ? -19.239 11.775 2.439 1.00 76.75 79 GLY A N 1
ATOM 670 C CA . GLY A 1 79 ? -20.240 12.682 3.020 1.00 76.75 79 GLY A CA 1
ATOM 671 C C . GLY A 1 79 ? -20.309 12.665 4.552 1.00 76.75 79 GLY A C 1
ATOM 672 O O . GLY A 1 79 ? -21.196 13.285 5.126 1.00 76.75 79 GLY A O 1
ATOM 673 N N . GLU A 1 80 ? -19.367 11.995 5.220 1.00 79.88 80 GLU A N 1
ATOM 674 C CA . GLU A 1 80 ? -19.380 11.761 6.676 1.00 79.88 80 GLU A CA 1
ATOM 675 C C . GLU A 1 80 ? -18.448 12.707 7.454 1.00 79.88 80 GLU A C 1
ATOM 677 O O . GLU A 1 80 ? -18.264 12.582 8.672 1.00 79.88 80 GLU A O 1
ATOM 682 N N . LEU A 1 81 ? -17.816 13.650 6.747 1.00 70.94 81 LEU A N 1
ATOM 683 C CA . LEU A 1 81 ? -16.951 14.648 7.357 1.00 70.94 81 LEU A CA 1
ATOM 684 C C . LEU A 1 81 ? -17.801 15.762 7.974 1.00 70.94 81 LEU A C 1
ATOM 686 O O . LEU A 1 81 ? -18.319 16.630 7.278 1.00 70.94 81 LEU A O 1
ATOM 690 N N . ASP A 1 82 ? -17.888 15.748 9.296 1.00 65.44 82 ASP A N 1
ATOM 691 C CA . ASP A 1 82 ? -18.624 16.724 10.093 1.00 65.44 82 ASP A CA 1
ATOM 692 C C . ASP A 1 82 ? -17.801 17.112 11.339 1.00 65.44 82 ASP A C 1
ATOM 694 O O . ASP A 1 82 ? -16.900 16.371 11.753 1.00 65.44 82 ASP A O 1
ATOM 698 N N . GLN A 1 83 ? -18.129 18.251 11.959 1.00 60.12 83 GLN A N 1
ATOM 699 C CA . GLN A 1 83 ? -17.527 18.797 13.187 1.00 60.12 83 GLN A CA 1
ATOM 700 C C . GLN A 1 83 ? -17.479 17.765 14.337 1.00 60.12 83 GLN A C 1
ATOM 702 O O . GLN A 1 83 ? -16.636 17.857 15.227 1.00 60.12 83 GLN A O 1
ATOM 707 N N . GLY A 1 84 ? -18.320 16.723 14.291 1.00 62.91 84 GLY A N 1
ATOM 708 C CA . GLY A 1 84 ? -18.316 15.579 15.209 1.00 62.91 84 GLY A CA 1
ATOM 709 C C . GLY A 1 84 ? -17.233 14.504 14.993 1.00 62.91 84 GLY A C 1
ATOM 710 O O . GLY A 1 84 ? -17.350 13.424 15.570 1.00 62.91 84 GLY A O 1
ATOM 711 N N . ALA A 1 85 ? -16.186 14.723 14.188 1.00 75.25 85 ALA A N 1
ATOM 712 C CA . ALA A 1 85 ? -15.162 13.699 13.916 1.00 75.25 85 ALA A CA 1
ATOM 713 C C . ALA A 1 85 ? -14.523 13.095 15.189 1.00 75.25 85 ALA A C 1
ATOM 715 O O . ALA A 1 85 ? -14.245 11.893 15.233 1.00 75.25 85 ALA A O 1
ATOM 716 N N . GLY A 1 86 ? -14.363 13.896 16.249 1.00 82.19 86 GLY A N 1
ATOM 717 C CA . GLY A 1 86 ? -13.812 13.448 17.532 1.00 82.19 86 GLY A CA 1
ATOM 718 C C . GLY A 1 86 ? -14.653 12.379 18.242 1.00 82.19 86 GLY A C 1
ATOM 719 O O . GLY A 1 86 ? -14.091 11.462 18.839 1.00 82.19 86 GLY A O 1
ATOM 720 N N . SER A 1 87 ? -15.988 12.424 18.136 1.00 87.12 87 SER A N 1
ATOM 721 C CA . SER A 1 87 ? -16.859 11.423 18.776 1.00 87.12 87 SER A CA 1
ATOM 722 C C . SER A 1 87 ? -16.761 10.059 18.091 1.00 87.12 87 SER A C 1
ATOM 724 O O . SER A 1 87 ? -16.797 9.026 18.759 1.00 87.12 87 SER A O 1
ATOM 726 N N . THR A 1 88 ? -16.559 10.044 16.769 1.00 91.12 88 THR A N 1
ATOM 727 C CA . THR A 1 88 ? -16.362 8.806 16.001 1.00 91.12 88 THR A CA 1
ATOM 728 C C . THR A 1 88 ? -15.021 8.163 16.342 1.00 91.12 88 THR A C 1
ATOM 730 O O . THR A 1 88 ? -14.977 6.964 16.614 1.00 91.12 88 THR A O 1
ATOM 733 N N . LEU A 1 89 ? -13.943 8.955 16.409 1.00 91.81 89 LEU A N 1
ATOM 734 C CA . LEU A 1 89 ? -12.631 8.460 16.838 1.00 91.81 89 LEU A CA 1
ATOM 735 C C . LEU A 1 89 ? -12.676 7.913 18.264 1.00 91.81 89 LEU A C 1
ATOM 737 O O . LEU A 1 89 ? -12.217 6.797 18.500 1.00 91.81 89 LEU A O 1
ATOM 741 N N . LYS A 1 90 ? -13.303 8.643 19.195 1.00 93.81 90 LYS A N 1
ATOM 742 C CA . LYS A 1 90 ? -13.499 8.165 20.566 1.00 93.81 90 LYS A CA 1
ATOM 743 C C . LYS A 1 90 ? -14.273 6.846 20.598 1.00 93.81 90 LYS A C 1
ATOM 745 O O . LYS A 1 90 ? -13.844 5.913 21.261 1.00 93.81 90 LYS A O 1
ATOM 750 N N . ALA A 1 91 ? -15.361 6.725 19.841 1.00 94.81 91 ALA A N 1
ATOM 751 C CA . ALA A 1 91 ? -16.166 5.505 19.806 1.00 94.81 91 ALA A CA 1
ATOM 752 C C . ALA A 1 91 ? -15.418 4.286 19.229 1.00 94.81 91 ALA A C 1
ATOM 754 O O . ALA A 1 91 ? -15.703 3.154 19.629 1.00 94.81 91 ALA A O 1
ATOM 755 N N . LEU A 1 92 ? -14.493 4.496 18.286 1.00 96.75 92 LEU A N 1
ATOM 756 C CA . LEU A 1 92 ? -13.611 3.448 17.759 1.00 96.75 92 LEU A CA 1
ATOM 757 C C . LEU A 1 92 ? -12.495 3.089 18.755 1.00 96.75 92 LEU A C 1
ATOM 759 O O . LEU A 1 92 ? -12.163 1.910 18.896 1.00 96.75 92 LEU A O 1
ATOM 763 N N . ALA A 1 93 ? -11.948 4.080 19.463 1.00 97.12 93 ALA A N 1
ATOM 764 C CA . ALA A 1 93 ? -10.932 3.887 20.497 1.00 97.12 93 ALA A CA 1
ATOM 765 C C . ALA A 1 93 ? -11.493 3.164 21.731 1.00 97.12 93 ALA A C 1
ATOM 767 O O . ALA A 1 93 ? -10.890 2.206 22.203 1.00 97.12 93 ALA A O 1
ATOM 768 N N . ASP A 1 94 ? -12.695 3.532 22.187 1.00 97.00 94 ASP A N 1
ATOM 769 C CA . ASP A 1 94 ? -13.396 2.882 23.305 1.00 97.00 94 ASP A CA 1
ATOM 770 C C . ASP A 1 94 ? -13.717 1.403 22.992 1.00 97.00 94 ASP A C 1
ATOM 772 O O . ASP A 1 94 ? -13.794 0.569 23.892 1.00 97.00 94 ASP A O 1
ATOM 776 N N . ARG A 1 95 ? -13.856 1.049 21.704 1.00 96.56 95 ARG A N 1
ATOM 777 C CA . ARG A 1 95 ? -13.981 -0.342 21.224 1.00 96.56 95 ARG A CA 1
ATOM 778 C C . ARG A 1 95 ? -12.633 -1.064 21.071 1.00 96.56 95 ARG A C 1
ATOM 780 O O . ARG A 1 95 ? -12.610 -2.234 20.698 1.00 96.56 95 ARG A O 1
ATOM 787 N N . GLY A 1 96 ? -11.511 -0.385 21.306 1.00 97.19 96 GLY A N 1
ATOM 788 C CA . GLY A 1 96 ? -10.161 -0.926 21.136 1.00 97.19 96 GLY A CA 1
ATOM 789 C C . GLY A 1 96 ? -9.767 -1.188 19.679 1.00 97.19 96 GLY A C 1
ATOM 790 O O . GLY A 1 96 ? -8.894 -2.019 19.422 1.00 97.19 96 GLY A O 1
ATOM 791 N N . LEU A 1 97 ? -10.411 -0.528 18.709 1.00 97.69 97 LEU A N 1
ATOM 792 C CA . LEU A 1 97 ? -10.127 -0.711 17.277 1.00 97.69 97 LEU A CA 1
ATOM 793 C C . LEU A 1 97 ? -9.031 0.235 16.772 1.00 97.69 97 LEU A C 1
ATOM 795 O O . LEU A 1 97 ? -8.300 -0.104 15.841 1.00 97.69 97 LEU A O 1
ATOM 799 N N . ILE A 1 98 ? -8.878 1.396 17.405 1.00 97.31 98 ILE A N 1
ATOM 800 C CA . ILE A 1 98 ? -7.802 2.348 17.125 1.00 97.31 98 ILE A CA 1
ATOM 801 C C . ILE A 1 98 ? -7.178 2.852 18.425 1.00 97.31 98 ILE A C 1
ATOM 803 O O . ILE A 1 98 ? -7.807 2.818 19.479 1.00 97.31 98 ILE A O 1
ATOM 807 N N . GLU A 1 99 ? -5.964 3.366 18.316 1.00 96.94 99 GLU A N 1
ATOM 808 C CA . GLU A 1 99 ? -5.342 4.254 19.293 1.00 96.94 99 GLU A CA 1
ATOM 809 C C . GLU A 1 99 ? -5.375 5.685 18.744 1.00 96.94 99 GLU A C 1
ATOM 811 O O . GLU A 1 99 ? -5.278 5.890 17.529 1.00 96.94 99 GLU A O 1
ATOM 816 N N . VAL A 1 100 ? -5.532 6.664 19.635 1.00 94.12 100 VAL A N 1
ATOM 817 C CA . VAL A 1 100 ? -5.566 8.093 19.303 1.00 94.12 100 VAL A CA 1
ATOM 818 C C . VAL A 1 100 ? -4.562 8.809 20.194 1.00 94.12 100 VAL A C 1
ATOM 820 O O . VAL A 1 100 ? -4.583 8.623 21.409 1.00 94.12 100 VAL A O 1
ATOM 823 N N . GLU A 1 101 ? -3.713 9.638 19.598 1.00 92.88 101 GLU A N 1
ATOM 824 C CA . GLU A 1 101 ? -2.708 10.422 20.314 1.00 92.88 101 GLU A CA 1
ATOM 825 C C . GLU A 1 101 ? -2.708 11.873 19.818 1.00 92.88 101 GLU A C 1
ATOM 827 O O . GLU A 1 101 ? -2.983 12.150 18.648 1.00 92.88 101 GLU A O 1
ATOM 832 N N . GLY A 1 102 ? -2.419 12.814 20.717 1.00 89.25 102 GLY A N 1
ATOM 833 C CA . GLY A 1 102 ? -2.105 14.189 20.343 1.00 89.25 102 GLY A CA 1
ATOM 834 C C . GLY A 1 102 ? -0.636 14.300 19.948 1.00 89.25 102 GLY A C 1
ATOM 835 O O . GLY A 1 102 ? 0.230 13.687 20.561 1.00 89.25 102 GLY A O 1
ATOM 836 N N . GLY A 1 103 ? -0.332 15.097 18.935 1.00 84.81 103 GLY A N 1
ATOM 837 C CA . GLY A 1 103 ? 1.038 15.304 18.495 1.00 84.81 103 GLY A CA 1
ATOM 838 C C . GLY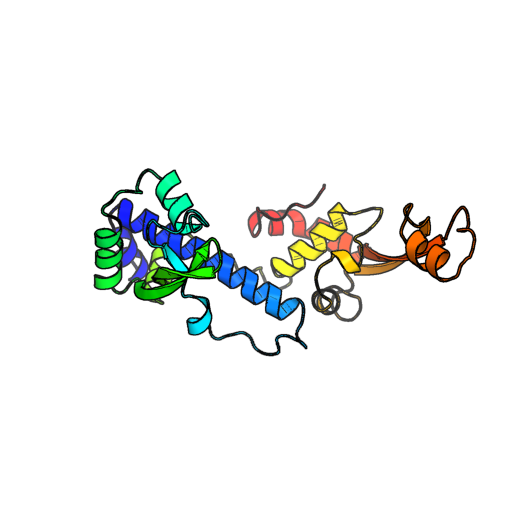 A 1 103 ? 1.273 16.705 17.968 1.00 84.81 103 GLY A C 1
ATOM 839 O O . GLY A 1 103 ? 0.371 17.538 17.902 1.00 84.81 103 GLY A O 1
ATOM 840 N N . HIS A 1 104 ? 2.505 16.931 17.528 1.00 85.12 104 HIS A N 1
ATOM 841 C CA . HIS A 1 104 ? 2.917 18.178 16.903 1.00 85.12 104 HIS A CA 1
ATOM 842 C C . HIS A 1 104 ? 3.456 17.898 15.499 1.00 85.12 104 HIS A C 1
ATOM 844 O O . HIS A 1 104 ? 4.296 17.017 15.307 1.00 85.12 104 HIS A O 1
ATOM 850 N N . GLY A 1 105 ? 2.959 18.642 14.518 1.00 77.38 105 GLY A N 1
ATOM 851 C CA . GLY A 1 105 ? 3.407 18.616 13.130 1.00 77.38 105 GLY A CA 1
ATOM 852 C C . GLY A 1 105 ? 4.001 19.958 12.712 1.00 77.38 105 GLY A C 1
ATOM 853 O O . GLY A 1 105 ? 3.965 20.935 13.462 1.00 77.38 105 GLY A O 1
ATOM 854 N N . ARG A 1 106 ? 4.542 20.026 11.492 1.00 74.88 106 ARG A N 1
ATOM 855 C CA . ARG A 1 106 ? 4.920 21.306 10.877 1.00 74.88 106 ARG A CA 1
ATOM 856 C C . ARG A 1 106 ? 3.800 21.799 9.973 1.00 74.88 106 ARG A C 1
ATOM 858 O O . ARG A 1 106 ? 3.441 21.126 9.012 1.00 74.88 106 ARG A O 1
ATOM 865 N N . GLY A 1 107 ? 3.290 22.983 10.276 1.00 68.81 107 GLY A N 1
ATOM 866 C CA . GLY A 1 107 ? 2.392 23.749 9.432 1.00 68.81 107 GLY A CA 1
ATOM 867 C C . GLY A 1 107 ? 3.143 24.567 8.381 1.00 68.81 107 GLY A C 1
ATOM 868 O O . GLY A 1 107 ? 4.360 24.460 8.177 1.00 68.81 107 GLY A O 1
ATOM 869 N N . ARG A 1 108 ? 2.392 25.424 7.688 1.00 65.25 108 ARG A N 1
ATOM 870 C CA . ARG A 1 108 ? 2.929 26.302 6.645 1.00 65.25 108 ARG A CA 1
ATOM 871 C C . ARG A 1 108 ? 4.021 27.213 7.224 1.00 65.25 108 ARG A C 1
ATOM 873 O O . ARG A 1 108 ? 3.869 27.757 8.309 1.00 65.25 108 ARG A O 1
ATOM 880 N N . ARG A 1 109 ? 5.113 27.418 6.474 1.00 71.81 109 ARG A N 1
ATOM 881 C CA . ARG A 1 109 ? 6.285 28.224 6.896 1.00 71.81 109 ARG A CA 1
ATOM 882 C C . ARG A 1 109 ? 7.021 27.676 8.131 1.00 71.81 109 ARG A C 1
ATOM 884 O O . ARG A 1 109 ? 7.773 28.409 8.761 1.00 71.81 109 ARG A O 1
ATOM 891 N N . GLY A 1 110 ? 6.846 26.392 8.450 1.00 73.56 110 GLY A N 1
ATOM 892 C CA . GLY A 1 110 ? 7.584 25.732 9.527 1.00 73.56 110 GLY A CA 1
ATOM 893 C C . GLY A 1 110 ? 7.044 26.010 10.928 1.00 73.56 110 GLY A C 1
ATOM 894 O O . GLY A 1 110 ? 7.741 25.713 11.895 1.00 73.56 110 GLY A O 1
ATOM 895 N N . THR A 1 111 ? 5.827 26.550 11.053 1.00 78.44 111 THR A N 1
ATOM 896 C CA . THR A 1 111 ? 5.153 26.676 12.351 1.00 78.44 111 THR A CA 1
ATOM 897 C C . THR A 1 111 ? 4.895 25.299 12.954 1.00 78.44 111 THR A C 1
ATOM 899 O O . THR A 1 111 ? 4.642 24.339 12.231 1.00 78.44 111 THR A O 1
ATOM 902 N N . VAL A 1 112 ? 4.960 25.183 14.278 1.00 81.06 112 VAL A N 1
ATOM 903 C CA . VAL A 1 112 ? 4.516 23.970 14.971 1.00 81.06 112 VAL A CA 1
ATOM 904 C C . VAL A 1 112 ? 3.002 24.048 15.120 1.00 81.06 112 VAL A C 1
ATOM 906 O O . VAL A 1 112 ? 2.483 25.066 15.572 1.00 81.06 112 VAL A O 1
ATOM 909 N N . VAL A 1 113 ? 2.300 22.999 14.705 1.00 81.88 113 VAL A N 1
ATOM 910 C CA . VAL A 1 113 ? 0.838 22.904 14.799 1.00 81.88 113 VAL A CA 1
ATOM 911 C C . VAL A 1 113 ? 0.450 21.627 15.525 1.00 81.88 113 VAL A C 1
ATOM 913 O O . VAL A 1 113 ? 1.117 20.600 15.386 1.00 81.88 113 VAL A O 1
ATOM 916 N N . GLU A 1 114 ? -0.635 21.683 16.287 1.00 84.38 114 GLU A N 1
ATOM 917 C CA . GLU A 1 114 ? -1.210 20.492 16.904 1.00 84.38 114 GLU A CA 1
ATOM 918 C C . GLU A 1 114 ? -1.830 19.588 15.836 1.00 84.38 114 GLU A C 1
ATOM 920 O O . GLU A 1 114 ? -2.436 20.057 14.864 1.00 84.38 114 GLU A O 1
ATOM 925 N N . GLN A 1 115 ? -1.676 18.281 16.023 1.00 85.94 115 GLN A N 1
ATOM 926 C CA . GLN A 1 115 ? -2.263 17.259 15.169 1.00 85.94 115 GLN A CA 1
ATOM 927 C C . GLN A 1 115 ? -2.849 16.118 15.998 1.00 85.94 115 GLN A C 1
ATOM 929 O O . GLN A 1 115 ? -2.362 15.797 17.081 1.00 85.94 115 GLN A O 1
ATOM 934 N N . ILE A 1 116 ? -3.876 15.481 15.449 1.00 87.56 116 ILE A N 1
ATOM 935 C CA . ILE A 1 116 ? -4.452 14.245 15.971 1.00 87.56 116 ILE A CA 1
ATOM 936 C C . ILE A 1 116 ? -3.863 13.098 15.161 1.00 87.56 116 ILE A C 1
ATOM 938 O O . ILE A 1 116 ? -4.008 13.060 13.935 1.00 87.56 116 ILE A O 1
ATOM 942 N N . LEU A 1 117 ? -3.209 12.171 15.849 1.00 90.44 117 LEU A N 1
ATOM 943 C CA . LEU A 1 117 ? -2.656 10.951 15.285 1.00 90.44 117 LEU A CA 1
ATOM 944 C C . LEU A 1 117 ? -3.571 9.771 15.600 1.00 90.44 117 LEU A C 1
ATOM 946 O O . LEU A 1 117 ? -4.139 9.678 16.688 1.00 90.44 117 LEU A O 1
ATOM 950 N N . VAL A 1 118 ? -3.702 8.858 14.645 1.00 93.12 118 VAL A N 1
ATOM 951 C CA . VAL A 1 118 ? -4.468 7.620 14.793 1.00 93.12 118 VAL A CA 1
ATOM 952 C C . VAL A 1 118 ? -3.639 6.430 14.335 1.00 93.12 118 VAL A C 1
ATOM 954 O O . VAL A 1 118 ? -2.891 6.524 13.363 1.00 93.12 118 VAL A O 1
ATOM 957 N N . LYS A 1 119 ? -3.791 5.294 15.011 1.00 94.94 119 LYS A N 1
ATOM 958 C CA . LYS A 1 119 ? -3.135 4.029 14.657 1.00 94.94 119 LYS A CA 1
ATOM 959 C C . LYS A 1 119 ? -4.134 2.889 14.792 1.00 94.94 119 LYS A C 1
ATOM 961 O O . LYS A 1 119 ? -4.877 2.833 15.770 1.00 94.94 119 LYS A O 1
ATOM 966 N N . LEU A 1 120 ? -4.163 1.955 13.842 1.00 95.19 120 LEU A N 1
ATOM 967 C CA . LEU A 1 120 ? -5.006 0.765 13.989 1.00 95.19 120 LEU A CA 1
ATOM 968 C C . LEU A 1 120 ? -4.429 -0.191 15.028 1.00 95.19 120 LEU A C 1
ATOM 970 O O . LEU A 1 120 ? -3.227 -0.474 15.037 1.00 95.19 120 LEU A O 1
ATOM 974 N N . THR A 1 121 ? -5.300 -0.791 15.830 1.00 95.94 121 THR A N 1
ATOM 975 C CA . THR A 1 121 ? -4.926 -1.967 16.619 1.00 95.94 121 THR A CA 1
ATOM 976 C C . THR A 1 121 ? -4.979 -3.225 15.748 1.00 95.94 121 THR A C 1
ATOM 978 O O . THR A 1 121 ? -5.511 -3.228 14.630 1.00 95.94 121 THR A O 1
ATOM 981 N N . THR A 1 122 ? -4.469 -4.344 16.264 1.00 94.00 122 THR A N 1
ATOM 982 C CA . THR A 1 122 ? -4.645 -5.655 15.618 1.00 94.00 122 THR A CA 1
ATOM 983 C C . THR A 1 122 ? -6.127 -5.996 15.424 1.00 94.00 122 THR A C 1
ATOM 985 O O . THR A 1 122 ? -6.498 -6.531 14.379 1.00 94.00 122 THR A O 1
ATOM 988 N N . ALA A 1 123 ? -6.983 -5.645 16.392 1.00 95.56 123 ALA A N 1
ATOM 989 C CA . ALA A 1 123 ? -8.429 -5.846 16.299 1.00 95.56 123 ALA A CA 1
ATOM 990 C C . ALA A 1 123 ? -9.062 -4.935 15.235 1.00 95.56 123 ALA A C 1
ATOM 992 O O . ALA A 1 123 ? -9.839 -5.418 14.416 1.00 95.56 123 ALA A O 1
ATOM 993 N N . GLY A 1 124 ? -8.660 -3.660 15.171 1.00 95.62 124 GLY A N 1
ATOM 994 C CA . GLY A 1 124 ? -9.114 -2.726 14.138 1.00 95.62 124 GLY A CA 1
ATOM 995 C C . GLY A 1 124 ? -8.783 -3.189 12.726 1.00 95.62 124 GLY A C 1
ATOM 996 O O . GLY A 1 124 ? -9.657 -3.197 11.862 1.00 95.62 124 GLY A O 1
ATOM 997 N N . ARG A 1 125 ? -7.550 -3.659 12.493 1.00 93.12 125 ARG A N 1
ATOM 998 C CA . ARG A 1 125 ? -7.160 -4.264 11.205 1.00 93.12 125 ARG A CA 1
ATOM 999 C C . ARG A 1 125 ? -8.007 -5.483 10.869 1.00 93.12 125 ARG A C 1
ATOM 1001 O O . ARG A 1 125 ? -8.407 -5.648 9.721 1.00 93.12 125 ARG A O 1
ATOM 1008 N N . ALA A 1 126 ? -8.238 -6.364 11.842 1.00 92.88 126 ALA A N 1
ATOM 1009 C CA . ALA A 1 126 ? -9.037 -7.562 11.626 1.00 92.88 126 ALA A CA 1
ATOM 1010 C C . ALA A 1 126 ? -10.488 -7.207 11.264 1.00 92.88 126 ALA A C 1
ATOM 1012 O O . ALA A 1 126 ? -11.013 -7.766 10.306 1.00 92.88 126 ALA A O 1
ATOM 1013 N N . ALA A 1 127 ? -11.098 -6.247 11.966 1.00 94.81 127 ALA A N 1
ATOM 1014 C CA . ALA A 1 127 ? -12.443 -5.758 11.674 1.00 94.81 127 ALA A CA 1
ATOM 1015 C C . ALA A 1 127 ? -12.522 -5.073 10.297 1.00 94.81 127 ALA A C 1
ATOM 1017 O O . ALA A 1 127 ? -13.382 -5.419 9.495 1.00 94.81 127 ALA A O 1
ATOM 1018 N N . ALA A 1 128 ? -11.584 -4.177 9.966 1.00 92.81 128 ALA A N 1
ATOM 1019 C CA . ALA A 1 128 ? -11.548 -3.497 8.665 1.00 92.81 128 ALA A CA 1
ATOM 1020 C C . ALA A 1 128 ? -11.411 -4.470 7.478 1.00 92.81 128 ALA A C 1
ATOM 1022 O O . ALA A 1 128 ? -11.937 -4.217 6.392 1.00 92.81 128 ALA A O 1
ATOM 1023 N N . ARG A 1 129 ? -10.732 -5.607 7.687 1.00 89.88 129 ARG A N 1
ATOM 1024 C CA . ARG A 1 129 ? -10.548 -6.656 6.674 1.00 89.88 129 ARG A CA 1
ATOM 1025 C C . ARG A 1 129 ? -11.813 -7.421 6.313 1.00 89.88 129 ARG A C 1
ATOM 1027 O O . ARG A 1 129 ? -11.814 -8.066 5.271 1.00 89.88 129 ARG A O 1
ATOM 1034 N N . VAL A 1 130 ? -12.858 -7.361 7.137 1.00 89.25 130 VAL A N 1
ATOM 1035 C CA . VAL A 1 130 ? -14.153 -7.987 6.823 1.00 89.25 130 VAL A CA 1
ATOM 1036 C C . VAL A 1 130 ? -14.735 -7.392 5.539 1.00 89.25 130 VAL A C 1
ATOM 1038 O O . VAL A 1 130 ? -15.275 -8.118 4.714 1.00 89.25 130 VAL A O 1
ATOM 1041 N N . ASP A 1 131 ? -14.555 -6.087 5.345 1.00 84.06 131 ASP A N 1
ATOM 1042 C CA . ASP A 1 131 ? -15.045 -5.339 4.185 1.00 84.06 131 ASP A CA 1
ATOM 1043 C C . ASP A 1 131 ? -13.927 -4.946 3.199 1.00 84.06 131 ASP A C 1
ATOM 1045 O O . ASP A 1 131 ? -14.188 -4.623 2.045 1.00 84.06 131 ASP A O 1
ATOM 1049 N N . ASN A 1 132 ? -12.660 -5.005 3.625 1.00 76.19 132 ASN A N 1
ATOM 1050 C CA . ASN A 1 132 ? -11.488 -4.791 2.769 1.00 76.19 132 ASN A CA 1
ATOM 1051 C C . ASN A 1 132 ? -10.536 -5.985 2.910 1.00 76.19 132 ASN A C 1
ATOM 1053 O O . ASN A 1 132 ? -9.505 -5.864 3.589 1.00 76.19 132 AS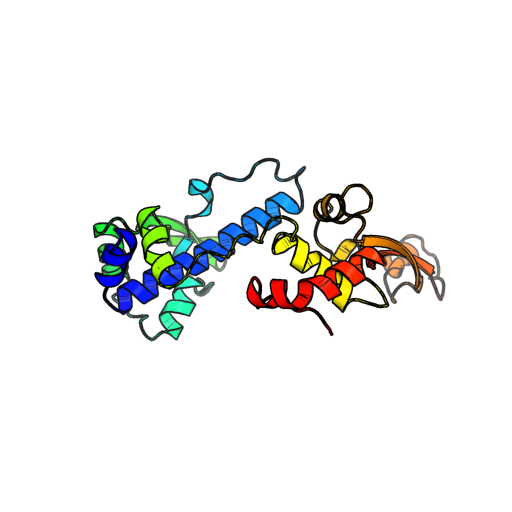N A O 1
ATOM 1057 N N . PRO A 1 133 ? -10.885 -7.151 2.329 1.00 68.25 133 PRO A N 1
ATOM 1058 C CA . PRO A 1 133 ? -10.082 -8.357 2.465 1.00 68.25 133 PRO A CA 1
ATOM 1059 C C . PRO A 1 133 ? -8.627 -8.070 2.096 1.00 68.25 133 PRO A C 1
ATOM 1061 O O . PRO A 1 133 ? -8.329 -7.315 1.170 1.00 68.25 133 PRO A O 1
ATOM 1064 N N . ALA A 1 134 ? -7.705 -8.629 2.883 1.00 64.06 134 ALA A N 1
ATOM 1065 C CA . ALA A 1 134 ? -6.279 -8.418 2.675 1.00 64.06 134 ALA A CA 1
ATOM 1066 C C . ALA A 1 134 ? -5.872 -8.824 1.250 1.00 64.06 134 ALA A C 1
ATOM 1068 O O . ALA A 1 134 ? -6.432 -9.772 0.695 1.00 64.06 134 ALA A O 1
ATOM 1069 N N . ARG A 1 135 ? -4.858 -8.145 0.690 1.00 66.00 135 ARG A N 1
ATOM 1070 C CA . ARG A 1 135 ? -4.285 -8.526 -0.608 1.00 66.00 135 ARG A CA 1
ATOM 1071 C C . ARG A 1 135 ? -3.934 -10.014 -0.592 1.00 66.00 135 ARG A C 1
ATOM 1073 O O . ARG A 1 135 ? -3.251 -10.499 0.317 1.00 66.00 135 ARG A O 1
ATOM 1080 N N . VAL A 1 136 ? -4.449 -10.735 -1.582 1.00 66.88 136 VAL A N 1
ATOM 1081 C CA . VAL A 1 136 ? -4.288 -12.182 -1.701 1.00 66.88 136 VAL A CA 1
ATOM 1082 C C . VAL A 1 136 ? -2.805 -12.484 -1.894 1.00 66.88 136 VAL A C 1
ATOM 1084 O O . VAL A 1 136 ? -2.152 -11.928 -2.778 1.00 66.88 136 VAL A O 1
ATOM 1087 N N . LYS A 1 137 ? -2.245 -13.359 -1.049 1.00 71.19 137 LYS A N 1
ATOM 1088 C CA . LYS A 1 137 ? -0.884 -13.852 -1.275 1.00 71.19 137 LYS A CA 1
ATOM 1089 C C . LYS A 1 137 ? -0.878 -14.626 -2.594 1.00 71.19 137 LYS A C 1
ATOM 1091 O O . LYS A 1 137 ? -1.718 -15.513 -2.753 1.00 71.19 137 LYS A O 1
ATOM 1096 N N . PRO A 1 138 ? 0.055 -14.337 -3.512 1.00 75.62 138 PRO A N 1
ATOM 1097 C CA . PRO A 1 138 ? 0.102 -15.053 -4.773 1.00 75.62 138 PRO A CA 1
ATOM 1098 C C . PRO A 1 138 ? 0.355 -16.548 -4.508 1.00 75.62 138 PRO A C 1
ATOM 1100 O O . PRO A 1 138 ? 1.167 -16.884 -3.635 1.00 75.62 138 PRO A O 1
ATOM 1103 N N . PRO A 1 139 ? -0.325 -17.451 -5.238 1.00 79.38 139 PRO A N 1
ATOM 1104 C CA . PRO A 1 139 ? -0.023 -18.875 -5.239 1.00 79.38 139 PRO A CA 1
ATOM 1105 C C . PRO A 1 139 ? 1.472 -19.163 -5.403 1.00 79.38 139 PRO A C 1
ATOM 1107 O O . PRO A 1 139 ? 2.208 -18.423 -6.061 1.00 79.38 139 PRO A O 1
ATOM 1110 N N . LYS A 1 140 ? 1.929 -20.276 -4.818 1.00 79.81 140 LYS A N 1
ATOM 1111 C CA . LYS A 1 140 ? 3.329 -20.706 -4.910 1.00 79.81 140 LYS A CA 1
ATOM 1112 C C . LYS A 1 140 ? 3.749 -20.806 -6.383 1.00 79.81 140 LYS A C 1
ATOM 1114 O O . LYS A 1 140 ? 3.092 -21.480 -7.164 1.00 79.81 140 LYS A O 1
ATOM 1119 N N . GLY A 1 141 ? 4.855 -20.150 -6.733 1.00 80.44 141 GLY A N 1
ATOM 1120 C CA . GLY A 1 141 ? 5.376 -20.089 -8.105 1.00 80.44 141 GLY A CA 1
ATOM 1121 C C . GLY A 1 141 ? 5.139 -18.741 -8.789 1.00 80.44 141 GLY A C 1
ATOM 1122 O O . GLY A 1 141 ? 5.980 -18.319 -9.585 1.00 80.44 141 GLY A O 1
ATOM 1123 N N . LEU A 1 142 ? 4.090 -18.010 -8.402 1.00 90.00 142 LEU A N 1
ATOM 1124 C CA . LEU A 1 142 ? 3.829 -16.665 -8.905 1.00 90.00 142 LEU A CA 1
ATOM 1125 C C . LEU A 1 142 ? 4.672 -15.603 -8.181 1.00 90.00 142 LEU A C 1
ATOM 1127 O O . LEU A 1 142 ? 5.217 -15.813 -7.094 1.00 90.00 142 LEU A O 1
ATOM 1131 N N . LEU A 1 143 ? 4.822 -14.460 -8.839 1.00 90.94 143 LEU A N 1
ATOM 1132 C CA . LEU A 1 143 ? 5.529 -13.289 -8.348 1.00 90.94 143 LEU A CA 1
ATOM 1133 C C . LEU A 1 143 ? 4.699 -12.585 -7.274 1.00 90.94 143 LEU A C 1
ATOM 1135 O O . LEU A 1 143 ? 3.469 -12.576 -7.324 1.00 90.94 143 LEU A O 1
ATOM 1139 N N . SER A 1 144 ? 5.388 -11.961 -6.314 1.00 87.81 144 SER A N 1
ATOM 1140 C CA . SER A 1 144 ? 4.754 -10.946 -5.472 1.00 87.81 144 SER A CA 1
ATOM 1141 C C . SER A 1 144 ? 4.238 -9.807 -6.342 1.00 87.81 144 SER A C 1
ATOM 1143 O O . SER A 1 144 ? 4.790 -9.546 -7.407 1.00 87.81 144 SER A O 1
ATOM 1145 N N . GLU A 1 145 ? 3.216 -9.102 -5.864 1.00 86.50 145 GLU A N 1
ATOM 1146 C CA . GLU A 1 145 ? 2.651 -7.941 -6.556 1.00 86.50 145 GLU A CA 1
ATOM 1147 C C . GLU A 1 145 ? 3.726 -6.935 -6.976 1.00 86.50 145 GLU A C 1
ATOM 1149 O O . GLU A 1 145 ? 3.770 -6.519 -8.122 1.00 86.50 145 GLU A O 1
ATOM 1154 N N . TRP A 1 146 ? 4.663 -6.619 -6.079 1.00 85.31 146 TRP A N 1
ATOM 1155 C CA . TRP A 1 146 ? 5.772 -5.715 -6.375 1.00 85.31 146 TRP A CA 1
ATOM 1156 C C . TRP A 1 146 ? 6.666 -6.212 -7.519 1.00 85.31 146 TRP A C 1
ATOM 1158 O O . TRP A 1 146 ? 7.025 -5.448 -8.410 1.00 85.31 146 TRP A O 1
ATOM 1168 N N . LEU A 1 147 ? 7.018 -7.501 -7.533 1.00 89.31 147 LEU A N 1
ATOM 1169 C CA . LEU A 1 147 ? 7.815 -8.075 -8.620 1.00 89.31 147 LEU A CA 1
ATOM 1170 C C . LEU A 1 147 ? 7.016 -8.156 -9.925 1.00 89.31 147 LEU A C 1
ATOM 1172 O O . LEU A 1 147 ? 7.591 -7.992 -11.000 1.00 89.31 147 LEU A O 1
ATOM 1176 N N . TRP A 1 148 ? 5.706 -8.383 -9.830 1.00 92.38 148 TRP A N 1
ATOM 1177 C CA . TRP A 1 148 ? 4.801 -8.344 -10.969 1.00 92.38 148 TRP A CA 1
ATOM 1178 C C . TRP A 1 148 ? 4.695 -6.937 -11.562 1.00 92.38 148 TRP A C 1
ATOM 1180 O O . TRP A 1 148 ? 4.872 -6.795 -12.763 1.00 92.38 148 TRP A O 1
ATOM 1190 N N . GLU A 1 149 ? 4.533 -5.895 -10.743 1.00 90.12 149 GLU A N 1
ATOM 1191 C CA . GLU A 1 149 ? 4.538 -4.491 -11.181 1.00 90.12 149 GLU A CA 1
ATOM 1192 C C . GLU A 1 149 ? 5.811 -4.132 -11.949 1.00 90.12 149 GLU A C 1
ATOM 1194 O O . GLU A 1 149 ? 5.743 -3.475 -12.986 1.00 90.12 149 GLU A O 1
ATOM 1199 N N . LYS A 1 150 ? 6.982 -4.580 -11.477 1.00 90.75 150 LYS A N 1
ATOM 1200 C CA . LYS A 1 150 ? 8.249 -4.337 -12.184 1.00 90.75 150 LYS A CA 1
ATOM 1201 C C . LYS A 1 150 ? 8.307 -5.068 -13.520 1.00 90.75 150 LYS A C 1
ATOM 1203 O O . LYS A 1 150 ? 8.714 -4.468 -14.510 1.00 90.75 150 LYS A O 1
ATOM 1208 N N . LEU A 1 151 ? 7.887 -6.333 -13.562 1.00 93.00 151 LEU A N 1
ATOM 1209 C CA . LEU A 1 151 ? 7.862 -7.105 -14.804 1.00 93.00 151 LEU A CA 1
ATOM 1210 C C . LEU A 1 151 ? 6.862 -6.512 -15.815 1.00 93.00 151 LEU A C 1
ATOM 1212 O O . LEU A 1 151 ? 7.198 -6.358 -16.986 1.00 93.00 151 LEU A O 1
ATOM 1216 N N . ALA A 1 152 ? 5.679 -6.108 -15.347 1.00 93.06 152 ALA A N 1
ATOM 1217 C CA . ALA A 1 152 ? 4.642 -5.447 -16.131 1.00 93.06 152 ALA A CA 1
ATOM 1218 C C . ALA A 1 152 ? 5.108 -4.095 -16.691 1.00 93.06 152 ALA A C 1
ATOM 1220 O O . ALA A 1 152 ? 4.905 -3.813 -17.867 1.00 93.06 152 ALA A O 1
ATOM 1221 N N . ALA A 1 153 ? 5.805 -3.284 -15.888 1.00 91.50 153 ALA A N 1
ATOM 1222 C CA . ALA A 1 153 ? 6.365 -2.014 -16.345 1.00 91.50 153 ALA A CA 1
ATOM 1223 C C . ALA A 1 153 ? 7.407 -2.195 -17.462 1.00 91.50 153 ALA A C 1
ATOM 1225 O O . ALA A 1 153 ? 7.493 -1.359 -18.359 1.00 91.50 153 ALA A O 1
ATOM 1226 N N . ILE A 1 154 ? 8.188 -3.281 -17.429 1.00 93.06 154 ILE A N 1
ATOM 1227 C CA . ILE A 1 154 ? 9.111 -3.618 -18.522 1.00 93.06 154 ILE A CA 1
ATOM 1228 C C . ILE A 1 154 ? 8.326 -4.050 -19.760 1.00 93.06 154 ILE A C 1
ATOM 1230 O O . ILE A 1 154 ? 8.659 -3.588 -20.844 1.00 93.06 154 ILE A O 1
ATOM 1234 N N . ALA A 1 155 ? 7.284 -4.873 -19.597 1.00 93.50 155 ALA A N 1
ATOM 1235 C CA . ALA A 1 155 ? 6.416 -5.306 -20.694 1.00 93.50 155 ALA A CA 1
ATOM 1236 C C . ALA A 1 155 ? 5.776 -4.116 -21.429 1.00 93.50 155 ALA A C 1
ATOM 1238 O O . ALA A 1 155 ? 5.831 -4.046 -22.650 1.00 93.50 155 ALA A O 1
ATOM 1239 N N . VAL A 1 156 ? 5.255 -3.138 -20.682 1.00 92.88 156 VAL A N 1
ATOM 1240 C CA . VAL A 1 156 ? 4.680 -1.897 -21.234 1.00 92.88 156 VAL A CA 1
ATOM 1241 C C . VAL A 1 156 ? 5.725 -1.043 -21.953 1.00 92.88 156 VAL A C 1
ATOM 1243 O O . VAL A 1 156 ? 5.397 -0.319 -22.888 1.00 92.88 156 VAL A O 1
ATOM 1246 N N . ALA A 1 157 ? 6.984 -1.103 -21.520 1.00 91.81 157 ALA A N 1
ATOM 1247 C CA . ALA A 1 157 ? 8.072 -0.348 -22.130 1.00 91.81 157 ALA A CA 1
ATOM 1248 C C . ALA A 1 157 ? 8.649 -1.019 -23.388 1.00 91.81 157 ALA A C 1
ATOM 1250 O O . ALA A 1 157 ? 9.578 -0.476 -23.985 1.00 91.81 157 ALA A O 1
ATOM 1251 N N . GLU A 1 158 ? 8.173 -2.198 -23.782 1.00 90.06 158 GLU A N 1
ATOM 1252 C CA . GLU A 1 158 ? 8.655 -2.861 -24.989 1.00 90.06 158 GLU A CA 1
ATOM 1253 C C . GLU A 1 158 ? 8.161 -2.184 -26.277 1.00 90.06 158 GLU A C 1
ATOM 1255 O O . GLU A 1 158 ? 7.081 -1.596 -26.292 1.00 90.06 158 GLU A O 1
ATOM 1260 N N . PRO A 1 159 ? 8.936 -2.259 -27.378 1.00 90.50 159 PRO A N 1
ATOM 1261 C CA . PRO A 1 159 ? 10.212 -2.973 -27.539 1.00 90.50 159 PRO A CA 1
ATOM 1262 C C . PRO A 1 159 ? 11.441 -2.229 -26.989 1.00 90.50 159 PRO A C 1
ATOM 1264 O O . PRO A 1 159 ? 12.523 -2.813 -26.925 1.00 90.50 159 PRO A O 1
ATOM 1267 N N . ASP A 1 160 ? 11.301 -0.970 -26.575 1.00 89.69 160 ASP A N 1
ATOM 1268 C CA . ASP A 1 160 ? 12.434 -0.116 -26.187 1.00 89.69 160 ASP A CA 1
ATOM 1269 C C . ASP A 1 160 ? 13.080 -0.543 -24.857 1.00 89.69 160 ASP A C 1
ATOM 1271 O O . ASP A 1 160 ? 14.284 -0.367 -24.628 1.00 89.69 160 ASP A O 1
ATOM 1275 N N . GLY A 1 161 ? 12.288 -1.147 -23.976 1.00 90.62 161 GLY A N 1
ATOM 1276 C CA . GLY A 1 161 ? 12.671 -1.561 -22.636 1.00 90.62 161 GLY A CA 1
ATOM 1277 C C . GLY A 1 161 ? 12.733 -0.401 -21.642 1.00 90.62 161 GLY A C 1
ATOM 1278 O O . GLY A 1 161 ? 12.798 0.784 -21.990 1.00 90.62 161 GLY A O 1
ATOM 1279 N N . LEU A 1 162 ? 12.732 -0.758 -20.360 1.00 90.69 162 LEU A N 1
ATOM 1280 C CA . LEU A 1 162 ? 12.650 0.192 -19.256 1.00 90.69 162 LEU A CA 1
ATOM 1281 C C . LEU A 1 162 ? 14.039 0.708 -18.867 1.00 90.69 162 LEU A C 1
ATOM 1283 O O . LEU A 1 162 ? 14.935 -0.074 -18.559 1.00 90.69 162 LEU A O 1
ATOM 1287 N N . ASP A 1 163 ? 14.215 2.027 -18.834 1.00 87.19 163 ASP A N 1
ATOM 1288 C CA . ASP A 1 163 ? 15.460 2.672 -18.399 1.00 87.19 163 ASP A CA 1
ATOM 1289 C C . ASP A 1 163 ? 15.864 2.205 -16.983 1.00 87.19 163 ASP A C 1
ATOM 1291 O O . ASP A 1 163 ? 15.054 2.272 -16.050 1.00 87.19 163 ASP A O 1
ATOM 1295 N N . VAL A 1 164 ? 17.104 1.715 -16.820 1.00 83.62 164 VAL A N 1
ATOM 1296 C CA . VAL A 1 164 ? 17.580 1.158 -15.537 1.00 83.62 164 VAL A CA 1
ATOM 1297 C C . VAL A 1 164 ? 17.514 2.178 -14.404 1.00 83.62 164 VAL A C 1
ATOM 1299 O O . VAL A 1 164 ? 17.224 1.796 -13.271 1.00 83.62 164 VAL A O 1
ATOM 1302 N N . ASP A 1 165 ? 17.707 3.462 -14.711 1.00 75.50 165 ASP A N 1
ATOM 1303 C CA . ASP A 1 165 ? 17.718 4.533 -13.714 1.00 75.50 165 ASP A CA 1
ATOM 1304 C C . ASP A 1 165 ? 16.290 4.939 -13.308 1.00 75.50 165 ASP A C 1
ATOM 1306 O O . ASP A 1 165 ? 16.063 5.424 -12.199 1.00 75.50 165 ASP A O 1
ATOM 1310 N N . LYS A 1 166 ? 15.296 4.680 -14.171 1.00 73.19 166 LYS A N 1
ATOM 1311 C CA . LYS A 1 166 ? 13.872 4.951 -13.899 1.00 73.19 166 LYS A CA 1
ATOM 1312 C C . LYS A 1 166 ? 13.144 3.785 -13.236 1.00 73.19 166 LYS A C 1
ATOM 1314 O O . LYS A 1 166 ? 12.044 3.967 -12.720 1.00 73.19 166 LYS A O 1
ATOM 1319 N N . ALA A 1 167 ? 13.734 2.593 -13.228 1.00 65.06 167 ALA A N 1
ATOM 1320 C CA . ALA A 1 167 ? 13.059 1.385 -12.763 1.00 65.06 167 ALA A CA 1
ATOM 1321 C C . ALA A 1 167 ? 12.900 1.289 -11.227 1.00 65.06 167 ALA A C 1
ATOM 1323 O O . ALA A 1 167 ? 12.172 0.425 -10.727 1.00 65.06 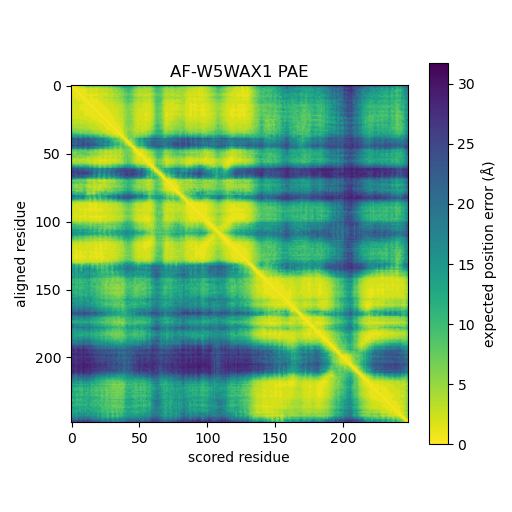167 ALA A O 1
ATOM 1324 N N . GLY A 1 168 ? 13.516 2.207 -10.472 1.00 63.34 168 GLY A N 1
ATOM 1325 C CA . GLY A 1 168 ? 13.328 2.366 -9.028 1.00 63.34 168 GLY A CA 1
ATOM 1326 C C . GLY A 1 168 ? 14.010 1.275 -8.197 1.00 63.34 168 GLY A C 1
ATOM 1327 O O . GLY A 1 168 ? 13.399 0.250 -7.891 1.00 63.34 168 GLY A O 1
ATOM 1328 N N . GLY A 1 169 ? 15.258 1.537 -7.795 1.00 66.25 169 GLY A N 1
ATOM 1329 C CA . GLY A 1 169 ? 16.056 0.689 -6.900 1.00 66.25 169 GLY A CA 1
ATOM 1330 C C . GLY A 1 169 ? 16.791 -0.466 -7.595 1.00 66.25 169 GLY A C 1
ATOM 1331 O O . GLY A 1 169 ? 16.372 -0.953 -8.642 1.00 66.25 169 GLY A O 1
ATOM 1332 N N . TRP A 1 170 ? 17.888 -0.929 -6.983 1.00 70.19 170 TRP A N 1
ATOM 1333 C CA . TRP A 1 170 ? 18.763 -1.990 -7.521 1.00 70.19 170 TRP A CA 1
ATOM 1334 C C . TRP A 1 170 ? 18.440 -3.399 -7.003 1.00 70.19 170 TRP A C 1
ATOM 1336 O O . TRP A 1 170 ? 19.078 -4.365 -7.405 1.00 70.19 170 TRP A O 1
ATOM 1346 N N . THR A 1 171 ? 17.453 -3.544 -6.114 1.00 75.75 171 THR A N 1
ATOM 1347 C CA . THR A 1 171 ? 17.190 -4.821 -5.427 1.00 75.75 171 THR A CA 1
ATOM 1348 C C . THR A 1 171 ? 16.304 -5.772 -6.232 1.00 75.75 171 THR A C 1
ATOM 1350 O O . THR A 1 171 ? 16.577 -6.969 -6.292 1.00 75.75 171 THR A O 1
ATOM 1353 N N . TRP A 1 172 ? 15.238 -5.269 -6.864 1.00 83.12 172 TRP A N 1
ATOM 1354 C CA . TRP A 1 172 ? 14.285 -6.104 -7.610 1.00 83.12 172 TRP A CA 1
ATOM 1355 C C . TRP A 1 172 ? 14.909 -6.889 -8.784 1.00 83.12 172 TRP A C 1
ATOM 1357 O O . TRP A 1 172 ? 14.485 -8.032 -8.993 1.00 83.12 172 TRP A O 1
ATOM 1367 N N . PRO A 1 173 ? 15.944 -6.398 -9.503 1.00 85.88 173 PRO A N 1
ATOM 1368 C CA . PRO A 1 173 ? 16.567 -7.173 -10.568 1.00 85.88 173 PRO A CA 1
ATOM 1369 C C . PRO A 1 173 ? 17.236 -8.458 -10.083 1.00 85.88 173 PRO A C 1
ATOM 1371 O O . PRO A 1 173 ? 17.223 -9.442 -10.811 1.00 85.88 173 PRO A O 1
ATOM 1374 N N . HIS A 1 174 ? 17.732 -8.524 -8.842 1.00 82.75 174 HIS A N 1
ATOM 1375 C CA . HIS A 1 174 ? 18.262 -9.776 -8.279 1.00 82.75 174 HIS A CA 1
ATOM 1376 C C . HIS A 1 174 ? 17.184 -10.860 -8.111 1.00 82.75 174 HIS A C 1
ATOM 1378 O O . HIS A 1 174 ? 17.499 -12.039 -7.966 1.00 82.75 174 HIS A O 1
ATOM 1384 N N . HIS A 1 175 ? 15.902 -10.482 -8.104 1.00 86.25 175 HIS A N 1
ATOM 1385 C CA . HIS A 1 175 ? 14.786 -11.418 -7.979 1.00 86.25 175 HIS A CA 1
ATOM 1386 C C . HIS A 1 175 ? 14.256 -11.911 -9.327 1.00 86.25 175 HIS A C 1
ATOM 1388 O O . HIS A 1 175 ? 13.803 -13.053 -9.410 1.00 86.25 175 HIS A O 1
ATOM 1394 N N . LEU A 1 176 ? 14.299 -11.064 -10.357 1.00 91.06 176 LEU A N 1
ATOM 1395 C CA . LEU A 1 176 ? 13.770 -11.364 -11.692 1.00 91.06 176 LEU A CA 1
ATOM 1396 C C . LEU A 1 176 ? 14.855 -11.747 -12.702 1.00 91.06 176 LEU A C 1
ATOM 1398 O O . LEU A 1 176 ? 14.567 -12.438 -13.675 1.00 91.06 176 LEU A O 1
ATOM 1402 N N . GLY A 1 177 ? 16.083 -11.294 -12.479 1.00 87.94 177 GLY A N 1
ATOM 1403 C CA . GLY A 1 177 ? 17.211 -11.437 -13.385 1.00 87.94 177 GLY A CA 1
ATOM 1404 C C . GLY A 1 177 ? 17.774 -12.857 -13.468 1.00 87.94 177 GLY A C 1
ATOM 1405 O O . GLY A 1 177 ? 17.255 -13.788 -12.834 1.00 87.94 177 GLY A O 1
ATOM 1406 N N . PRO A 1 178 ? 18.853 -13.027 -14.250 1.00 81.75 178 PRO A N 1
ATOM 1407 C CA . PRO A 1 178 ? 19.402 -14.331 -14.630 1.00 81.75 178 PRO A CA 1
ATOM 1408 C C . PRO A 1 178 ? 19.828 -15.193 -13.439 1.00 81.75 178 PRO A C 1
ATOM 1410 O O . PRO A 1 178 ? 19.686 -16.406 -13.488 1.00 81.75 178 PRO A O 1
ATOM 1413 N N . GLU A 1 179 ? 20.270 -14.581 -12.340 1.00 77.50 179 GLU A N 1
ATOM 1414 C CA . GLU A 1 179 ? 20.720 -15.295 -11.136 1.00 77.50 179 GLU A CA 1
ATOM 1415 C C . GLU A 1 179 ? 19.601 -16.041 -10.391 1.00 77.50 179 GLU A C 1
ATOM 1417 O O . GLU A 1 179 ? 19.885 -16.865 -9.522 1.00 77.50 179 GLU A O 1
ATOM 1422 N N . ARG A 1 180 ? 18.324 -15.748 -10.681 1.00 83.81 180 ARG A N 1
ATOM 1423 C CA . ARG A 1 180 ? 17.190 -16.388 -9.999 1.00 83.81 180 ARG A CA 1
ATOM 1424 C C . ARG A 1 180 ? 16.120 -16.918 -10.930 1.00 83.81 180 ARG A C 1
ATOM 1426 O O . ARG A 1 180 ? 15.864 -18.116 -10.929 1.00 83.81 180 ARG A O 1
ATOM 1433 N N . LYS A 1 181 ? 15.419 -16.027 -11.633 1.00 88.31 181 LYS A N 1
ATOM 1434 C CA . LYS A 1 181 ? 14.249 -16.400 -12.446 1.00 88.31 181 LYS A CA 1
ATOM 1435 C C . LYS A 1 181 ? 14.485 -16.241 -13.945 1.00 88.31 181 LYS A C 1
ATOM 1437 O O . LYS A 1 181 ? 13.722 -16.805 -14.715 1.00 88.31 181 LYS A O 1
ATOM 1442 N N . GLY A 1 182 ? 15.507 -15.488 -14.357 1.00 91.94 182 GLY A N 1
ATOM 1443 C CA . GLY A 1 182 ? 15.861 -15.303 -15.766 1.00 91.94 182 GLY A CA 1
ATOM 1444 C C . GLY A 1 182 ? 14.768 -14.658 -16.617 1.00 91.94 182 GLY A C 1
ATOM 1445 O O . GLY A 1 182 ? 14.742 -14.876 -17.822 1.00 91.94 182 GLY A O 1
ATOM 1446 N N . LEU A 1 183 ? 13.865 -13.881 -16.012 1.00 95.19 183 LEU A N 1
ATOM 1447 C CA . LEU A 1 183 ? 12.730 -13.248 -16.698 1.00 95.19 183 LEU A CA 1
ATOM 1448 C C . LEU A 1 183 ? 13.112 -11.925 -17.367 1.00 95.19 183 LEU A C 1
ATOM 1450 O O . LEU A 1 183 ? 12.418 -11.458 -18.266 1.00 95.19 183 LEU A O 1
ATOM 1454 N N . ILE A 1 184 ? 14.207 -11.312 -16.923 1.00 94.69 184 ILE A N 1
ATOM 1455 C CA . ILE A 1 184 ? 14.689 -10.034 -17.444 1.00 94.69 184 ILE A CA 1
ATOM 1456 C C . ILE A 1 184 ? 16.181 -10.099 -17.746 1.00 94.69 184 ILE A C 1
ATOM 1458 O O . ILE A 1 184 ? 16.922 -10.878 -17.140 1.00 94.69 184 ILE A O 1
ATOM 1462 N N . GLU A 1 185 ? 16.624 -9.200 -18.612 1.00 93.75 185 GLU A N 1
ATOM 1463 C CA . GLU A 1 185 ? 18.032 -8.966 -18.907 1.00 93.75 185 GLU A CA 1
ATOM 1464 C C . GLU A 1 185 ? 18.319 -7.475 -19.108 1.00 93.75 185 GLU A C 1
ATOM 1466 O O . GLU A 1 185 ? 17.420 -6.684 -19.403 1.00 93.75 185 GLU A O 1
ATOM 1471 N N . VAL A 1 186 ? 19.584 -7.080 -18.939 1.00 91.88 186 VAL A N 1
ATOM 1472 C CA . VAL A 1 186 ? 20.038 -5.725 -19.275 1.00 91.88 186 VAL A CA 1
ATOM 1473 C C . VAL A 1 186 ? 20.565 -5.723 -20.698 1.00 91.88 186 VAL A C 1
ATOM 1475 O O . VAL A 1 186 ? 21.505 -6.454 -21.010 1.00 91.88 186 VAL A O 1
ATOM 1478 N N . ARG A 1 187 ? 20.038 -4.831 -21.535 1.00 90.75 187 ARG A N 1
ATOM 1479 C CA . ARG A 1 187 ? 20.598 -4.527 -22.855 1.00 90.75 187 ARG A CA 1
ATOM 1480 C C . ARG A 1 187 ? 21.177 -3.120 -22.869 1.00 90.75 187 ARG A C 1
ATOM 1482 O O . ARG A 1 187 ? 20.642 -2.211 -22.232 1.00 90.75 187 ARG A O 1
ATOM 1489 N N . THR A 1 188 ? 22.288 -2.945 -23.581 1.00 88.69 188 THR A N 1
ATOM 1490 C CA . THR A 1 188 ? 22.904 -1.628 -23.778 1.00 88.69 188 THR A CA 1
ATOM 1491 C C . THR A 1 188 ? 22.466 -1.068 -25.120 1.00 88.69 188 THR A C 1
ATOM 1493 O O . THR A 1 188 ? 22.733 -1.666 -26.157 1.00 88.69 188 THR A O 1
ATOM 1496 N N . HIS A 1 189 ? 21.822 0.088 -25.077 1.00 81.88 189 HIS A N 1
ATOM 1497 C CA . HIS A 1 189 ? 21.376 0.859 -26.226 1.00 81.88 189 HIS A CA 1
ATOM 1498 C C . HIS A 1 189 ? 22.312 2.040 -26.435 1.00 81.88 189 HIS A C 1
ATOM 1500 O O . HIS A 1 189 ? 22.798 2.639 -25.474 1.00 81.88 189 HIS A O 1
ATOM 1506 N N . VAL A 1 190 ? 22.594 2.354 -27.695 1.00 81.06 190 VAL A N 1
ATOM 1507 C CA . VAL A 1 190 ? 23.394 3.519 -28.074 1.00 81.06 190 VAL A CA 1
ATOM 1508 C C . VAL A 1 190 ? 22.420 4.566 -28.594 1.00 81.06 190 VAL A C 1
ATOM 1510 O O . VAL A 1 190 ? 21.824 4.390 -29.651 1.00 81.06 190 VAL A O 1
ATOM 1513 N N . GLU A 1 191 ? 22.227 5.625 -27.818 1.00 78.19 191 GLU A N 1
ATOM 1514 C CA . GLU A 1 191 ? 21.222 6.662 -28.069 1.00 78.19 191 GLU A CA 1
ATOM 1515 C C . GLU A 1 191 ? 21.909 8.020 -28.272 1.00 78.19 191 GLU A C 1
ATOM 1517 O O . GLU A 1 191 ? 23.014 8.243 -27.773 1.00 78.19 191 GLU A O 1
ATOM 1522 N N . GLN A 1 192 ? 21.271 8.936 -29.005 1.00 70.81 192 GLN A N 1
ATOM 1523 C CA . GLN A 1 192 ? 21.720 10.330 -29.080 1.00 70.81 192 GLN A CA 1
ATOM 1524 C C . GLN A 1 192 ? 21.340 11.067 -27.798 1.00 70.81 192 GLN A C 1
ATOM 1526 O O . GLN A 1 192 ? 20.190 11.011 -27.359 1.00 70.81 192 GLN A O 1
ATOM 1531 N N . ALA A 1 193 ? 22.303 11.761 -27.193 1.00 67.38 193 ALA A N 1
ATOM 1532 C CA . ALA A 1 193 ? 22.079 12.540 -25.986 1.00 67.38 193 ALA A CA 1
ATOM 1533 C C . ALA A 1 193 ? 21.015 13.615 -26.236 1.00 67.38 193 ALA A C 1
ATOM 1535 O O . ALA A 1 193 ? 21.109 14.335 -27.233 1.00 67.38 193 ALA A O 1
ATOM 1536 N N . PRO A 1 194 ? 20.027 13.767 -25.333 1.00 66.19 194 PRO A N 1
ATOM 1537 C CA . PRO A 1 194 ? 19.057 14.837 -25.465 1.00 66.19 194 PRO A CA 1
ATOM 1538 C C . PRO A 1 194 ? 19.770 16.200 -25.446 1.00 66.19 194 PRO A C 1
ATOM 1540 O O . PRO A 1 194 ? 20.789 16.351 -24.749 1.00 66.19 194 PRO A O 1
ATOM 1543 N N . PRO A 1 195 ? 19.249 17.201 -26.179 1.00 59.88 195 PRO A N 1
ATOM 1544 C CA . PRO A 1 195 ? 19.812 18.545 -26.182 1.00 59.88 195 PRO A CA 1
ATOM 1545 C C . PRO A 1 195 ? 19.969 19.065 -24.745 1.00 59.88 195 PRO A C 1
ATOM 1547 O O . PRO A 1 195 ? 19.013 19.067 -23.974 1.00 59.88 195 PRO A O 1
ATOM 1550 N N . GLY A 1 196 ? 21.188 19.461 -24.366 1.00 61.72 196 GLY A N 1
ATOM 1551 C CA . GLY A 1 196 ? 21.484 20.032 -23.045 1.00 61.72 196 GLY A CA 1
ATOM 1552 C C . GLY A 1 196 ? 22.157 19.103 -22.024 1.00 61.72 196 GLY A C 1
ATOM 1553 O O . GLY A 1 196 ? 22.702 19.613 -21.047 1.00 61.72 196 GLY A O 1
ATOM 1554 N N . HIS A 1 197 ? 22.221 17.780 -22.245 1.00 64.19 197 HIS A N 1
ATOM 1555 C CA . HIS A 1 197 ? 22.829 16.834 -21.280 1.00 64.19 197 HIS A CA 1
ATOM 1556 C C . HIS A 1 197 ? 24.327 17.096 -21.002 1.00 64.19 197 HIS A C 1
ATOM 1558 O O . HIS A 1 197 ? 24.875 16.686 -19.985 1.00 64.19 197 HIS A O 1
ATOM 1564 N N . TRP A 1 198 ? 25.006 17.785 -21.910 1.00 64.06 198 TRP A N 1
ATOM 1565 C CA . TRP A 1 198 ? 26.458 17.968 -21.913 1.00 64.06 198 TRP A CA 1
ATOM 1566 C C . TRP A 1 198 ? 26.853 19.442 -22.148 1.00 64.06 198 TRP A C 1
ATOM 1568 O O . TRP A 1 198 ? 28.037 19.775 -22.170 1.00 64.06 198 TRP A O 1
ATOM 1578 N N . LEU A 1 199 ? 25.852 20.331 -22.244 1.00 62.31 199 LEU A N 1
ATOM 1579 C CA . LEU A 1 199 ? 26.019 21.768 -22.464 1.00 62.31 199 LEU A CA 1
ATOM 1580 C C . LEU A 1 199 ? 26.771 22.428 -21.299 1.00 62.31 199 LEU A C 1
ATOM 1582 O O . LEU A 1 199 ? 27.709 23.178 -21.530 1.00 62.31 199 LEU A O 1
ATOM 1586 N N . TRP A 1 200 ? 26.425 22.080 -20.056 1.00 59.69 200 TRP A N 1
ATOM 1587 C CA . TRP A 1 200 ? 27.076 22.626 -18.860 1.00 59.69 200 TRP A CA 1
ATOM 1588 C C . TRP A 1 200 ? 28.572 22.298 -18.800 1.00 59.69 200 TRP A C 1
ATOM 1590 O O . TRP A 1 200 ? 29.389 23.192 -18.611 1.00 59.69 200 TRP A O 1
ATOM 1600 N N . LYS A 1 201 ? 28.942 21.038 -19.062 1.00 60.03 201 LYS A N 1
ATOM 1601 C CA . LYS A 1 201 ? 30.341 20.591 -19.028 1.00 60.03 201 LYS A CA 1
ATOM 1602 C C . LYS A 1 201 ? 31.171 21.147 -20.195 1.00 60.03 201 LYS A C 1
ATOM 1604 O O . LYS A 1 201 ? 32.334 21.483 -20.015 1.00 60.03 201 LYS A O 1
ATOM 1609 N N . ALA A 1 202 ? 30.577 21.279 -21.384 1.00 64.38 202 ALA A N 1
ATOM 1610 C CA . ALA A 1 202 ? 31.242 21.888 -22.538 1.00 64.38 202 ALA A CA 1
ATOM 1611 C C . ALA A 1 202 ? 31.492 23.396 -22.337 1.00 64.38 202 ALA A C 1
ATOM 1613 O O . ALA A 1 202 ? 32.568 23.882 -22.684 1.00 64.38 202 ALA A O 1
ATOM 1614 N N . ILE A 1 203 ? 30.537 24.109 -21.723 1.00 63.66 203 ILE A N 1
ATOM 1615 C CA . ILE A 1 203 ? 30.674 25.527 -21.357 1.00 63.66 203 ILE A CA 1
ATOM 1616 C C . ILE A 1 203 ? 31.763 25.719 -20.291 1.00 63.66 203 ILE A C 1
ATOM 1618 O O . ILE A 1 203 ? 32.611 26.591 -20.464 1.00 63.66 203 ILE A O 1
ATOM 1622 N N . GLU A 1 204 ? 31.787 24.900 -19.232 1.00 63.22 204 GLU A N 1
ATOM 1623 C CA . GLU A 1 204 ? 32.826 24.959 -18.185 1.00 63.22 204 GLU A CA 1
ATOM 1624 C C . GLU A 1 204 ? 34.238 24.709 -18.737 1.00 63.22 204 GLU A C 1
ATOM 1626 O O . GLU A 1 204 ? 35.194 25.359 -18.318 1.00 63.22 204 GLU A O 1
ATOM 1631 N N . GLU A 1 205 ? 34.377 23.800 -19.704 1.00 74.44 205 GLU A N 1
ATOM 1632 C CA . GLU A 1 205 ? 35.659 23.476 -20.342 1.00 74.44 205 GLU A CA 1
ATOM 1633 C C . GLU A 1 205 ? 36.024 24.423 -21.507 1.00 74.44 205 GLU A C 1
ATOM 1635 O O . GLU A 1 205 ? 37.047 24.214 -22.163 1.00 74.44 205 GLU A O 1
ATOM 1640 N N . GLY A 1 206 ? 35.208 25.448 -21.796 1.00 65.69 206 GLY A N 1
ATOM 1641 C CA . GLY A 1 206 ? 35.444 26.407 -22.884 1.00 65.69 206 GLY A CA 1
ATOM 1642 C C . GLY A 1 206 ? 35.429 25.781 -24.285 1.00 65.69 206 GLY A C 1
ATOM 1643 O O . GLY A 1 206 ? 36.046 26.312 -25.210 1.00 65.69 206 GLY A O 1
ATOM 1644 N N . ARG A 1 207 ? 34.767 24.632 -24.453 1.00 71.19 207 ARG A N 1
ATOM 1645 C CA . ARG A 1 207 ? 34.713 23.891 -25.719 1.00 71.19 207 ARG A CA 1
ATOM 1646 C C . ARG A 1 207 ? 33.385 24.113 -26.414 1.00 71.19 207 ARG A C 1
ATOM 1648 O O . ARG A 1 207 ? 32.332 24.097 -25.780 1.00 71.19 207 ARG A O 1
ATOM 1655 N N . MET A 1 208 ? 33.434 24.251 -27.741 1.00 60.38 208 MET A N 1
ATOM 1656 C CA . MET A 1 208 ? 32.205 24.268 -28.515 1.00 60.38 208 MET A CA 1
ATOM 1657 C C . MET A 1 208 ? 31.533 22.898 -28.411 1.00 60.38 208 MET A C 1
ATOM 1659 O O . MET A 1 208 ? 32.188 21.868 -28.611 1.00 60.38 208 MET A O 1
ATOM 1663 N N . PRO A 1 209 ? 30.245 22.879 -28.070 1.00 63.28 209 PRO A N 1
ATOM 1664 C CA . PRO A 1 209 ? 29.570 21.637 -27.861 1.00 63.28 209 PRO A CA 1
ATOM 1665 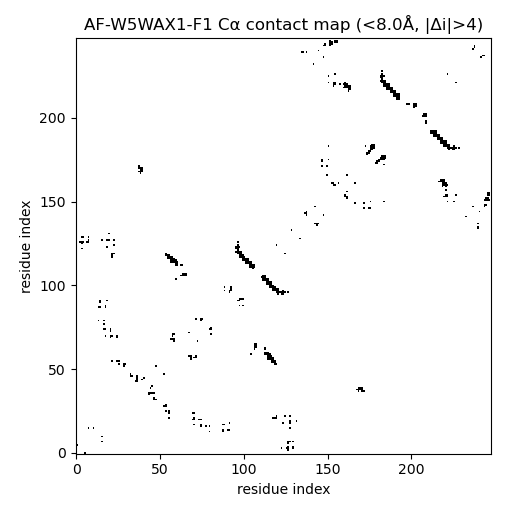C C . PRO A 1 209 ? 29.477 20.740 -29.147 1.00 63.28 209 PRO A C 1
ATOM 1667 O O . PRO A 1 209 ? 28.938 21.238 -30.132 1.00 63.28 209 PRO A O 1
ATOM 1670 N N . PRO A 1 210 ? 29.932 19.452 -29.206 1.00 65.50 210 PRO A N 1
ATOM 1671 C CA . PRO A 1 210 ? 29.731 18.570 -30.382 1.00 65.50 210 PRO A CA 1
ATOM 1672 C C . PRO A 1 210 ? 28.266 18.376 -30.811 1.00 65.50 210 PRO A C 1
ATOM 1674 O O . PRO A 1 210 ? 27.448 17.954 -30.006 1.00 65.50 210 PRO A O 1
ATOM 1677 N N . GLU A 1 211 ? 27.946 18.566 -32.098 1.00 61.75 211 GLU A N 1
ATOM 1678 C CA . GLU A 1 211 ? 26.565 18.533 -32.634 1.00 61.75 211 GLU A CA 1
ATOM 1679 C C . GLU A 1 211 ? 25.731 17.305 -32.223 1.00 61.75 211 GLU A C 1
ATOM 1681 O O . GLU A 1 211 ? 24.519 17.414 -32.037 1.00 61.75 211 GLU A O 1
ATOM 1686 N N . SER A 1 212 ? 26.367 16.145 -32.028 1.00 61.16 212 SER A N 1
ATOM 1687 C CA . SER A 1 212 ? 25.735 14.981 -31.409 1.00 61.16 212 SER A CA 1
ATOM 1688 C C . SER A 1 212 ? 26.712 14.224 -30.511 1.00 61.16 212 SER A C 1
ATOM 1690 O O . SER A 1 212 ? 27.877 14.014 -30.848 1.00 61.16 212 SER A O 1
ATOM 1692 N N . VAL A 1 213 ? 26.220 13.788 -29.350 1.00 67.94 213 VAL A N 1
ATOM 1693 C CA . VAL A 1 213 ? 26.948 12.901 -28.437 1.00 67.94 213 VAL A CA 1
ATOM 1694 C C . VAL A 1 213 ? 26.158 11.609 -28.330 1.00 67.94 213 VAL A C 1
ATOM 1696 O O . VAL A 1 213 ? 25.024 11.617 -27.856 1.00 67.94 213 VAL A O 1
ATOM 1699 N N . MET A 1 214 ? 26.747 10.496 -28.761 1.00 71.56 214 MET A N 1
ATOM 1700 C CA . MET A 1 214 ? 26.167 9.176 -28.520 1.00 71.56 214 MET A CA 1
ATOM 1701 C C . MET A 1 214 ? 26.488 8.745 -27.094 1.00 71.56 214 MET A C 1
ATOM 1703 O O . MET A 1 214 ? 27.628 8.864 -26.641 1.00 71.56 214 MET A O 1
ATOM 1707 N N . PHE A 1 215 ? 25.508 8.200 -26.388 1.00 71.94 215 PHE A N 1
ATOM 1708 C CA . PHE A 1 215 ? 25.709 7.682 -25.045 1.00 71.94 215 PHE A CA 1
ATOM 1709 C C . PHE A 1 215 ? 25.072 6.306 -24.890 1.00 71.94 215 PHE A C 1
ATOM 1711 O O . PHE A 1 215 ? 24.081 5.960 -25.533 1.00 71.94 215 PHE A O 1
ATOM 1718 N N . LYS A 1 216 ? 25.706 5.486 -24.052 1.00 80.50 216 LYS A N 1
ATOM 1719 C CA . LYS A 1 216 ? 25.245 4.133 -23.758 1.00 80.50 216 LYS A CA 1
ATOM 1720 C C . LYS A 1 216 ? 24.218 4.204 -22.636 1.00 80.50 216 LYS A C 1
ATOM 1722 O O . LYS A 1 216 ? 24.578 4.534 -21.507 1.00 80.50 216 LYS A O 1
ATOM 1727 N N . ARG A 1 217 ? 22.966 3.857 -22.927 1.00 84.50 217 ARG A N 1
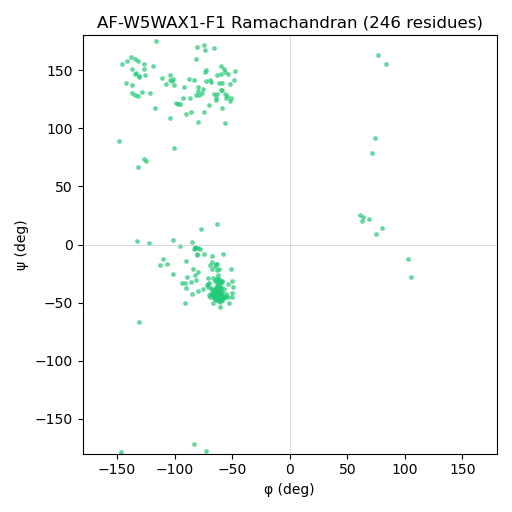ATOM 1728 C CA . ARG A 1 217 ? 21.939 3.616 -21.911 1.00 84.50 217 ARG A CA 1
ATOM 1729 C C . ARG A 1 217 ? 21.761 2.137 -21.682 1.00 84.50 217 ARG A C 1
ATOM 1731 O O . ARG A 1 217 ? 21.708 1.345 -22.615 1.00 84.50 217 ARG A O 1
ATOM 1738 N N . ARG A 1 218 ? 21.646 1.757 -20.418 1.00 88.69 218 ARG A N 1
ATOM 1739 C CA . ARG A 1 218 ? 21.233 0.407 -20.053 1.00 88.69 218 ARG A CA 1
ATOM 1740 C C . ARG A 1 218 ? 19.722 0.416 -19.887 1.00 88.69 218 ARG A C 1
ATOM 1742 O O . ARG A 1 218 ? 19.174 1.323 -19.265 1.00 88.69 218 ARG A O 1
ATOM 1749 N N . ARG A 1 219 ? 19.058 -0.590 -20.438 1.00 91.94 219 ARG A N 1
ATOM 1750 C CA . ARG A 1 219 ? 17.614 -0.781 -20.302 1.00 91.94 219 ARG A CA 1
ATOM 1751 C C . ARG A 1 219 ? 17.329 -2.221 -19.899 1.00 91.94 219 ARG A C 1
ATOM 1753 O O . ARG A 1 219 ? 18.036 -3.133 -20.331 1.00 91.94 219 ARG A O 1
ATOM 1760 N N . TRP A 1 220 ? 16.308 -2.415 -19.079 1.00 93.25 220 TRP A N 1
ATOM 1761 C CA . TRP A 1 220 ? 15.748 -3.719 -18.752 1.00 93.25 220 TRP A CA 1
ATOM 1762 C C . TRP A 1 220 ? 14.824 -4.181 -19.874 1.00 93.25 220 TRP A C 1
ATOM 1764 O O . TRP A 1 220 ? 13.974 -3.418 -20.331 1.00 93.25 220 TRP A O 1
ATOM 1774 N N . HIS A 1 221 ? 15.005 -5.424 -20.304 1.00 94.62 221 HIS A N 1
ATOM 1775 C CA . HIS A 1 221 ? 14.244 -6.082 -21.366 1.00 94.62 221 HIS A CA 1
ATOM 1776 C C . HIS A 1 221 ? 13.683 -7.405 -20.853 1.00 94.62 221 HIS A C 1
ATOM 1778 O O . HIS A 1 221 ? 14.299 -8.036 -19.987 1.00 94.62 221 HIS A O 1
ATOM 1784 N N . LEU A 1 222 ? 12.543 -7.843 -21.393 1.00 95.75 222 LEU A N 1
ATOM 1785 C CA . LEU A 1 222 ? 12.048 -9.193 -21.136 1.00 95.75 222 LEU A CA 1
ATOM 1786 C C . LEU A 1 222 ? 12.867 -10.212 -21.930 1.00 95.75 222 LEU A C 1
ATOM 1788 O O . LEU A 1 222 ? 13.074 -10.065 -23.141 1.00 95.75 222 LEU A O 1
ATOM 1792 N N . THR A 1 223 ? 13.265 -11.291 -21.261 1.00 96.50 223 THR A N 1
ATOM 1793 C CA . THR A 1 223 ? 1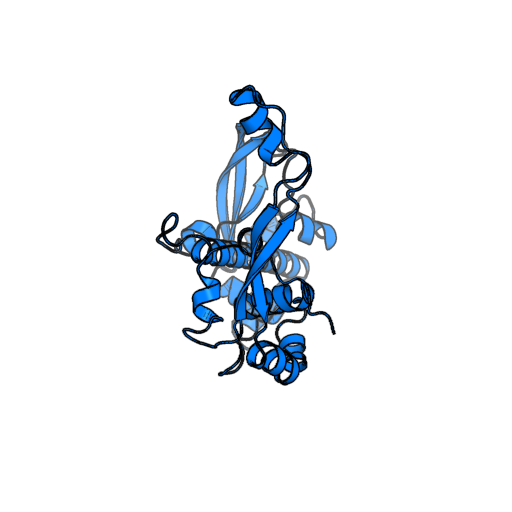3.768 -12.490 -21.943 1.00 96.50 223 THR A CA 1
ATOM 1794 C C . THR A 1 223 ? 12.605 -13.255 -22.584 1.00 96.50 223 THR A C 1
ATOM 1796 O O . THR A 1 223 ? 11.434 -12.962 -22.328 1.00 96.50 223 THR A O 1
ATOM 1799 N N . ALA A 1 224 ? 12.902 -14.280 -23.388 1.00 95.31 224 ALA A N 1
ATOM 1800 C CA . ALA A 1 224 ? 11.870 -15.190 -23.891 1.00 95.31 224 ALA A CA 1
ATOM 1801 C C . ALA A 1 224 ? 11.055 -15.819 -22.742 1.00 95.31 224 ALA A C 1
ATOM 1803 O O . ALA A 1 224 ? 9.828 -15.788 -22.775 1.00 95.31 224 ALA A O 1
ATOM 1804 N N . ALA A 1 225 ? 11.735 -16.274 -21.682 1.00 95.06 225 ALA A N 1
ATOM 1805 C CA . ALA A 1 225 ? 11.091 -16.807 -20.482 1.00 95.06 225 ALA A CA 1
ATOM 1806 C C . ALA A 1 225 ? 10.240 -15.752 -19.749 1.00 95.06 225 ALA A C 1
ATOM 1808 O O . ALA A 1 225 ? 9.174 -16.069 -19.233 1.00 95.06 225 ALA A O 1
ATOM 1809 N N . GLY A 1 226 ? 10.677 -14.487 -19.725 1.00 94.50 226 GLY A N 1
ATOM 1810 C CA . GLY A 1 226 ? 9.902 -13.373 -19.171 1.00 94.50 226 GLY A CA 1
ATOM 1811 C C . GLY A 1 226 ? 8.579 -13.144 -19.894 1.00 94.50 226 GLY A C 1
ATOM 1812 O O . GLY A 1 226 ? 7.534 -13.041 -19.249 1.00 94.50 226 GLY A O 1
ATOM 1813 N N . ARG A 1 227 ? 8.617 -13.114 -21.231 1.00 95.25 227 ARG A N 1
ATOM 1814 C CA . ARG A 1 227 ? 7.415 -12.991 -22.073 1.00 95.25 227 ARG A CA 1
ATOM 1815 C C . ARG A 1 227 ? 6.487 -14.185 -21.888 1.00 95.25 227 ARG A C 1
ATOM 1817 O O . ARG A 1 227 ? 5.291 -14.003 -21.692 1.00 95.25 227 ARG A O 1
ATOM 1824 N N . GLU A 1 228 ? 7.042 -15.394 -21.902 1.00 95.00 228 GLU A N 1
ATOM 1825 C CA . GLU A 1 228 ? 6.276 -16.623 -21.703 1.00 95.00 228 GLU A CA 1
ATOM 1826 C C . GLU A 1 228 ? 5.593 -16.644 -20.329 1.00 95.00 228 GLU A C 1
ATOM 1828 O O . GLU A 1 228 ? 4.399 -16.919 -20.243 1.00 95.00 228 GLU A O 1
ATOM 1833 N N . HIS A 1 229 ? 6.305 -16.263 -19.264 1.00 94.56 229 HIS A N 1
ATOM 1834 C CA . HIS A 1 229 ? 5.746 -16.161 -17.913 1.00 94.56 229 HIS A CA 1
ATOM 1835 C C . HIS A 1 229 ? 4.573 -15.176 -17.844 1.00 94.56 229 HIS A C 1
ATOM 1837 O O . HIS A 1 229 ? 3.577 -15.462 -17.178 1.00 94.56 229 HIS A O 1
ATOM 1843 N N . ILE A 1 230 ? 4.667 -14.027 -18.525 1.00 93.56 230 ILE A N 1
ATOM 1844 C CA . ILE A 1 230 ? 3.551 -13.074 -18.630 1.00 93.56 230 ILE A CA 1
ATOM 1845 C C . ILE A 1 230 ? 2.361 -13.747 -19.310 1.00 93.56 230 ILE A C 1
ATOM 1847 O O . ILE A 1 230 ? 1.286 -13.790 -18.718 1.00 93.56 230 ILE A O 1
ATOM 1851 N N . VAL A 1 231 ? 2.549 -14.325 -20.498 1.00 93.81 231 VAL A N 1
ATOM 1852 C CA . VAL A 1 231 ? 1.467 -14.961 -21.268 1.00 93.81 231 VAL A CA 1
ATOM 1853 C C . VAL A 1 231 ? 0.786 -16.076 -20.470 1.00 93.81 231 VAL A C 1
ATOM 1855 O O . VAL A 1 231 ? -0.441 -16.117 -20.388 1.00 93.81 231 VAL A O 1
ATOM 1858 N N . GLN A 1 232 ? 1.563 -16.947 -19.824 1.00 94.12 232 GLN A N 1
ATOM 1859 C CA . GLN A 1 232 ? 1.042 -18.087 -19.064 1.00 94.12 232 GLN A CA 1
ATOM 1860 C C . GLN A 1 232 ? 0.238 -17.677 -17.822 1.00 94.12 232 GLN A C 1
ATOM 1862 O O . GLN A 1 232 ? -0.641 -18.421 -17.379 1.00 94.12 232 GLN A O 1
ATOM 1867 N N . HIS A 1 233 ? 0.540 -16.524 -17.222 1.00 92.88 233 HIS A N 1
ATOM 1868 C CA . HIS A 1 233 ? 0.011 -16.155 -15.907 1.00 92.88 233 HIS A CA 1
ATOM 1869 C C . HIS A 1 233 ? -0.771 -14.839 -15.877 1.00 92.88 233 HIS A C 1
ATOM 1871 O O . HIS A 1 233 ? -1.262 -14.465 -14.810 1.00 92.88 233 HIS A O 1
ATOM 1877 N N . LEU A 1 234 ? -0.940 -14.156 -17.014 1.00 91.06 234 LEU A N 1
ATOM 1878 C CA . LEU A 1 234 ? -1.573 -12.837 -17.101 1.00 91.06 234 LEU A CA 1
ATOM 1879 C C . LEU A 1 234 ? -2.955 -12.805 -16.444 1.00 91.06 234 LEU A C 1
ATOM 1881 O O . LEU A 1 234 ? -3.214 -11.954 -15.599 1.00 91.06 234 LEU A O 1
ATOM 1885 N N . ASN A 1 235 ? -3.827 -13.756 -16.783 1.00 89.75 235 ASN A N 1
ATOM 1886 C CA . ASN A 1 235 ? -5.189 -13.801 -16.242 1.00 89.75 235 ASN A CA 1
ATOM 1887 C C . ASN A 1 235 ? -5.198 -14.026 -14.726 1.00 89.75 235 ASN A C 1
ATOM 1889 O O . ASN A 1 235 ? -5.983 -13.409 -14.008 1.00 89.75 235 ASN A O 1
ATOM 1893 N N . THR A 1 236 ? -4.284 -14.858 -14.227 1.00 89.88 236 THR A N 1
ATOM 1894 C CA . THR A 1 236 ? -4.134 -15.094 -12.790 1.00 89.88 236 THR A CA 1
ATOM 1895 C C . THR A 1 236 ? -3.649 -13.836 -12.077 1.00 89.88 236 THR A C 1
ATOM 1897 O O . THR A 1 236 ? -4.192 -13.482 -11.034 1.00 89.88 236 THR A O 1
ATOM 1900 N N . TYR A 1 237 ? -2.681 -13.110 -12.643 1.00 90.81 237 TYR A N 1
ATOM 1901 C CA . TYR A 1 237 ? -2.254 -11.836 -12.068 1.00 90.81 237 TYR A CA 1
ATOM 1902 C C . TYR A 1 237 ? -3.338 -10.761 -12.150 1.00 90.81 237 TYR A C 1
ATOM 1904 O O . TYR A 1 237 ? -3.519 -10.058 -11.166 1.00 90.81 237 TYR A O 1
ATOM 1912 N N . ARG A 1 238 ? -4.106 -10.664 -13.242 1.00 88.06 238 ARG A N 1
ATOM 1913 C CA . ARG A 1 238 ? -5.245 -9.730 -13.357 1.00 88.06 238 ARG A CA 1
ATOM 1914 C C . ARG A 1 238 ? -6.310 -9.990 -12.286 1.00 88.06 238 ARG A C 1
ATOM 1916 O O . ARG A 1 238 ? -6.879 -9.046 -11.752 1.00 88.06 238 ARG A O 1
ATOM 1923 N N . ALA A 1 239 ? -6.549 -11.254 -11.937 1.00 84.44 239 ALA A N 1
ATOM 1924 C CA . ALA A 1 239 ? -7.501 -11.613 -10.888 1.00 84.44 239 ALA A CA 1
ATOM 1925 C C . ALA A 1 239 ? -7.007 -11.264 -9.470 1.00 84.44 239 ALA A C 1
ATOM 1927 O O . ALA A 1 239 ? -7.810 -10.925 -8.605 1.00 84.44 239 ALA A O 1
ATOM 1928 N N . ILE A 1 240 ? -5.698 -11.368 -9.216 1.00 85.81 240 ILE A N 1
ATOM 1929 C CA . ILE A 1 240 ? -5.108 -11.198 -7.875 1.00 85.81 240 ILE A CA 1
ATOM 1930 C C . ILE A 1 240 ? -4.634 -9.749 -7.643 1.00 85.81 240 ILE A C 1
ATOM 1932 O O . ILE A 1 240 ? -4.723 -9.246 -6.524 1.00 85.81 240 ILE A O 1
ATOM 1936 N N . PHE A 1 241 ? -4.160 -9.075 -8.693 1.00 86.38 241 PHE A N 1
ATOM 1937 C CA . PHE A 1 241 ? -3.603 -7.718 -8.702 1.00 86.38 241 PHE A CA 1
ATOM 1938 C C . PHE A 1 241 ? -4.231 -6.879 -9.837 1.00 86.38 241 PHE A C 1
ATOM 1940 O O . PHE A 1 241 ? -3.539 -6.512 -10.790 1.00 86.38 241 PHE A O 1
ATOM 1947 N N . PRO A 1 242 ? -5.540 -6.572 -9.765 1.00 81.00 242 PRO A N 1
ATOM 1948 C CA . PRO A 1 242 ? -6.264 -5.894 -10.847 1.00 81.00 242 PRO A CA 1
ATOM 1949 C C . PRO A 1 242 ? -5.757 -4.474 -11.142 1.00 81.00 242 PRO A C 1
ATOM 1951 O O . PRO A 1 242 ? -5.947 -3.976 -12.247 1.00 81.00 242 PRO A O 1
ATOM 1954 N N . ASP A 1 243 ? -5.083 -3.840 -10.180 1.00 80.00 243 ASP A N 1
ATOM 1955 C CA . ASP A 1 243 ? -4.565 -2.474 -10.312 1.00 80.00 243 ASP A CA 1
ATOM 1956 C C . ASP A 1 243 ? -3.239 -2.396 -11.100 1.00 80.00 243 ASP A C 1
ATOM 1958 O O . ASP A 1 243 ? -2.760 -1.302 -11.407 1.00 80.00 243 ASP A O 1
ATOM 1962 N N . VAL A 1 244 ? -2.613 -3.537 -11.420 1.00 80.62 244 VAL A N 1
ATOM 1963 C CA . VAL A 1 244 ? -1.334 -3.574 -12.144 1.00 80.62 244 VAL A CA 1
ATOM 1964 C C . VAL A 1 244 ? -1.583 -3.619 -13.650 1.00 80.62 244 VAL A C 1
ATOM 1966 O O . VAL A 1 244 ? -2.064 -4.615 -14.189 1.00 80.62 244 VAL A O 1
ATOM 1969 N N . ILE A 1 245 ? -1.211 -2.539 -14.338 1.00 79.25 245 ILE A N 1
ATOM 1970 C CA . ILE A 1 245 ? -1.404 -2.380 -15.784 1.00 79.25 245 ILE A CA 1
ATOM 1971 C C . ILE A 1 245 ? -0.329 -3.154 -16.555 1.00 79.25 245 ILE A C 1
ATOM 1973 O O . ILE A 1 245 ? 0.866 -2.966 -16.329 1.00 79.25 245 ILE A O 1
ATOM 1977 N N . VAL A 1 246 ? -0.763 -3.982 -17.505 1.00 75.81 246 VAL A N 1
ATOM 1978 C CA . VAL A 1 246 ? 0.084 -4.691 -18.477 1.00 75.81 246 VAL A CA 1
ATOM 1979 C C . VAL A 1 246 ? -0.543 -4.464 -19.853 1.00 75.81 246 VAL A C 1
ATOM 1981 O O . VAL A 1 246 ? -1.748 -4.680 -20.001 1.00 75.81 246 VAL A O 1
ATOM 1984 N N . SER A 1 247 ? 0.239 -4.004 -20.831 1.00 60.12 247 SER A N 1
ATOM 1985 C CA . SER A 1 247 ? -0.201 -3.904 -22.229 1.00 60.12 247 SER A CA 1
ATOM 1986 C C . SER A 1 247 ? -0.381 -5.300 -22.830 1.00 60.12 247 SER A C 1
ATOM 1988 O O . SER A 1 247 ? 0.418 -6.190 -22.537 1.00 60.12 247 SER A O 1
ATOM 1990 N N . GLU A 1 248 ? -1.433 -5.484 -23.631 1.00 49.69 248 GLU A N 1
ATOM 1991 C CA . GLU A 1 248 ? -1.668 -6.717 -24.404 1.00 49.69 248 GLU A CA 1
ATOM 1992 C C . GLU A 1 248 ? -0.742 -6.834 -25.615 1.00 49.69 248 GLU A C 1
ATOM 1994 O O . GLU A 1 248 ? -0.412 -5.780 -26.207 1.00 49.69 248 GLU A O 1
#

Organism: NCBI:txid1449976

Radius of gyration: 23.82 Å; Cα contacts (8 Å, |Δi|>4): 317; chains: 1; bounding box: 58×49×56 Å

pLDDT: mean 81.14, std 12.92, range [45.19, 97.69]

Mean predicted aligned error: 11.52 Å